Protein AF-0000000074375305 (afdb_homodimer)

Secondary structure (DSSP, 8-state):
-HHHHHHHHHHHHHHHHHH-GGGEEESTTS--TT-S-SEEEE-GGG-EEEEEEEEES-TT--EEE--HHHHHHHHHHGGGEEEEEEEE-TTS-EEEEEEESHHHHHHTTSEEEEEEE--/-HHHHHHHHHHHHHHHHHH-GGGEEESTTS--TT-S-SEEEE-GGG-EEEEEEEEES-TT--EEE--HHHHHHHHHHGGGEEEEEEEE-TTS-EEEEEEESHHHHHHTTSEEEEEEE--

InterPro domains:
  IPR024975 Protein NO VEIN, C-terminal [PF13020] (8-90)
  IPR052957 Auxin-regulated embryogenesis mediator [PTHR32387] (5-116)

Nearest PDB structures (foldseek):
  8a4c-assembly2_C  TM=4.889E-01  e=3.165E-03  Homo sapiens
  4ic1-assembly1_D  TM=5.055E-01  e=1.455E-02  Saccharolobus solfataricus P2
  8w1o-assembly1_N  TM=4.302E-01  e=5.223E-01  Bluetongue virus (serotype 1 / isolate South Africa)
  6z9u-assembly1_C  TM=3.216E-01  e=1.509E+00  Homo sapiens
  3we3-assembly2_B  TM=3.100E-01  e=4.658E+00  Homo sapiens

Solvent-accessible surface area (backbone atoms only — not comparable to full-atom values): 13069 Å² total; per-residue (Å²): 116,69,69,64,45,52,56,48,47,55,49,49,51,53,47,22,73,74,63,34,66,90,26,44,43,71,56,47,76,59,70,70,85,81,65,64,45,37,34,38,37,51,50,77,95,78,35,64,34,37,30,29,76,45,75,41,72,52,84,83,59,45,60,49,78,45,52,71,65,34,50,53,50,32,62,73,46,32,80,31,21,28,38,36,37,34,38,44,44,95,81,76,47,68,50,77,49,76,39,68,14,53,55,59,33,33,72,68,62,64,25,37,40,27,40,36,45,71,132,116,69,72,64,45,53,56,49,46,55,51,49,52,55,47,22,73,74,62,33,66,90,27,43,43,72,58,45,76,65,67,65,87,81,67,66,47,38,34,37,36,51,51,76,95,78,36,64,34,37,30,29,76,46,76,40,74,53,86,81,59,46,57,50,77,45,53,70,65,33,48,53,48,31,62,73,45,31,79,32,22,28,41,37,36,34,39,44,44,96,81,78,47,67,50,77,48,76,40,66,15,52,55,60,33,34,72,70,63,65,26,37,39,26,41,36,46,69,132

Foldseek 3Di:
DVVVVLQLVVVQVVVCVVQNPVQKDQDCPVVDPDDLAGMWGADPPRQIAGEHEAEDQDPPDDDTDHDPSNVVVLVVCQQRYKYWYWHQYPVRDIDIDIDGRVVVCCVVVVDHDDDDDDD/DVVVVLQLVVVQVVVCVVQNPVQKDQDCPVPPPDDLAGMWGADPPRQIAGEHEAEDQDPPDDDTDHDPSNVVVLVVCQQRYKYWYWHQYPVRDIDIDIDGSVVVCCVVVVDHDDDDDDD

pLDDT: mean 87.71, std 14.44, range [36.41, 98.5]

Structure (mmCIF, N/CA/C/O backbone):
data_AF-0000000074375305-model_v1
#
loop_
_entity.id
_entity.type
_entity.pdbx_description
1 polymer 'Histidine kinase-like ATPase, C-terminal domain-containing protein'
#
loop_
_atom_site.group_PDB
_atom_site.id
_atom_site.type_symbol
_atom_site.label_atom_id
_atom_site.label_alt_id
_atom_site.label_comp_id
_atom_site.label_asym_id
_atom_site.label_entity_id
_atom_site.label_seq_id
_atom_site.pdbx_PDB_ins_code
_atom_site.Cartn_x
_atom_site.Cartn_y
_atom_site.Cartn_z
_atom_site.occupancy
_atom_site.B_iso_or_equiv
_atom_site.auth_seq_id
_atom_site.auth_comp_id
_atom_site.auth_asym_id
_atom_site.auth_atom_id
_atom_site.pdbx_PDB_model_num
ATOM 1 N N . MET A 1 1 ? 13.641 19.328 -5.297 1 36.41 1 MET A N 1
ATOM 2 C CA . MET A 1 1 ? 13.844 19.625 -3.883 1 36.41 1 MET A CA 1
ATOM 3 C C . MET A 1 1 ? 12.961 20.797 -3.441 1 36.41 1 MET A C 1
ATOM 5 O O . MET A 1 1 ? 12.359 20.734 -2.367 1 36.41 1 MET A O 1
ATOM 9 N N . VAL A 1 2 ? 12.922 21.906 -4.223 1 43.03 2 VAL A N 1
ATOM 10 C CA . VAL A 1 2 ? 12.227 23.156 -3.934 1 43.03 2 VAL A CA 1
ATOM 11 C C . VAL A 1 2 ? 10.719 22.906 -3.895 1 43.03 2 VAL A C 1
ATOM 13 O O . VAL A 1 2 ? 10.031 23.359 -2.975 1 43.03 2 VAL A O 1
ATOM 16 N N . LYS A 1 3 ? 10.203 22.141 -4.809 1 51.5 3 LYS A N 1
ATOM 17 C CA . LYS A 1 3 ? 8.766 21.938 -4.949 1 51.5 3 LYS A CA 1
ATOM 18 C C . LYS A 1 3 ? 8.195 21.172 -3.764 1 51.5 3 LYS A C 1
ATOM 20 O O . LYS A 1 3 ? 7.121 21.5 -3.258 1 51.5 3 LYS A O 1
ATOM 25 N N . CYS A 1 4 ? 9.117 20.25 -3.256 1 57.88 4 CYS A N 1
ATOM 26 C CA . CYS A 1 4 ? 8.695 19.453 -2.117 1 57.88 4 CYS A CA 1
ATOM 27 C C . CYS A 1 4 ? 8.594 20.297 -0.854 1 57.88 4 CYS A C 1
ATOM 29 O O . CYS A 1 4 ? 7.664 20.141 -0.062 1 57.88 4 CYS A O 1
ATOM 31 N N . ARG A 1 5 ? 9.164 21.438 -0.951 1 67.56 5 ARG A N 1
ATOM 32 C CA . ARG A 1 5 ? 9.195 22.234 0.267 1 67.56 5 ARG A CA 1
ATOM 33 C C . ARG A 1 5 ? 7.988 23.172 0.341 1 67.56 5 ARG A C 1
ATOM 35 O O . ARG A 1 5 ? 7.461 23.422 1.426 1 67.56 5 ARG A O 1
ATOM 42 N N . THR A 1 6 ? 7.539 23.594 -0.804 1 74.38 6 THR A N 1
ATOM 43 C CA . THR A 1 6 ? 6.41 24.516 -0.833 1 74.38 6 THR A CA 1
ATOM 44 C C . THR A 1 6 ? 5.145 23.844 -0.31 1 74.38 6 THR A C 1
ATOM 46 O O . THR A 1 6 ? 4.387 24.438 0.457 1 74.38 6 THR A O 1
ATOM 49 N N . ARG A 1 7 ? 4.941 22.641 -0.649 1 80.06 7 ARG A N 1
ATOM 50 C CA . ARG A 1 7 ? 3.756 21.922 -0.2 1 80.06 7 ARG A CA 1
ATOM 51 C C . ARG A 1 7 ? 3.82 21.641 1.298 1 80.06 7 ARG A C 1
ATOM 53 O O . ARG A 1 7 ? 2.803 21.703 1.992 1 80.06 7 ARG A O 1
ATOM 60 N N . GLU A 1 8 ? 5.047 21.359 1.761 1 86.5 8 GLU A N 1
ATOM 61 C CA . GLU A 1 8 ? 5.219 21.156 3.197 1 86.5 8 GLU A CA 1
ATOM 62 C C . GLU A 1 8 ? 4.953 22.453 3.963 1 86.5 8 GLU A C 1
ATOM 64 O O . GLU A 1 8 ? 4.336 22.438 5.031 1 86.5 8 GLU A O 1
ATOM 69 N N . LEU A 1 9 ? 5.41 23.547 3.303 1 84.5 9 LEU A N 1
ATOM 70 C CA . LEU A 1 9 ? 5.188 24.844 3.939 1 84.5 9 LEU A CA 1
ATOM 71 C C . LEU A 1 9 ? 3.699 25.172 4.008 1 84.5 9 LEU A C 1
ATOM 73 O O . LEU A 1 9 ? 3.199 25.578 5.055 1 84.5 9 LEU A O 1
ATOM 77 N N . VAL A 1 10 ? 3.018 24.984 2.918 1 88.44 10 VAL A N 1
ATOM 78 C CA . VAL A 1 10 ? 1.582 25.25 2.883 1 88.44 10 VAL A CA 1
ATOM 79 C C . VAL A 1 10 ? 0.871 24.375 3.922 1 88.44 10 VAL A C 1
ATOM 81 O O . VAL A 1 10 ? -0.023 24.859 4.625 1 88.44 10 VAL A O 1
ATOM 84 N N . THR A 1 11 ? 1.295 23.172 4.023 1 92.44 11 THR A N 1
ATOM 85 C CA . THR A 1 11 ? 0.697 22.266 4.996 1 92.44 11 THR A CA 1
ATOM 86 C C . THR A 1 11 ? 1.037 22.703 6.422 1 92.44 11 THR A C 1
ATOM 88 O O . THR A 1 11 ? 0.183 22.656 7.309 1 92.44 11 THR A O 1
ATOM 91 N N . PHE A 1 12 ? 2.305 23.109 6.598 1 92.25 12 PHE A N 1
ATOM 92 C CA . PHE A 1 12 ? 2.734 23.625 7.895 1 92.25 12 PHE A CA 1
ATOM 93 C C . PHE A 1 12 ? 1.857 24.797 8.336 1 92.25 12 PHE A C 1
ATOM 95 O O . PHE A 1 12 ? 1.335 24.797 9.453 1 92.25 12 PHE A O 1
ATOM 102 N N . GLN A 1 13 ? 1.641 25.688 7.461 1 92.81 13 GLN A N 1
ATOM 103 C CA . GLN A 1 13 ? 0.829 26.875 7.762 1 92.81 13 GLN A CA 1
ATOM 104 C C . GLN A 1 13 ? -0.616 26.484 8.062 1 92.81 13 GLN A C 1
ATOM 106 O O . GLN A 1 13 ? -1.253 27.062 8.938 1 92.81 13 GLN A O 1
ATOM 111 N N . TYR A 1 14 ? -1.132 25.547 7.34 1 94.38 14 TYR A N 1
ATOM 112 C CA . TYR A 1 14 ? -2.475 25.016 7.57 1 94.38 14 TYR A CA 1
ATOM 113 C C . TYR A 1 14 ? -2.633 24.531 9.008 1 94.38 14 TYR A C 1
ATOM 115 O O . TYR A 1 14 ? -3.604 24.875 9.68 1 94.38 14 TYR A O 1
ATOM 123 N N . PHE A 1 15 ? -1.678 23.781 9.469 1 96.44 15 PHE A N 1
ATOM 124 C CA . PHE A 1 15 ? -1.804 23.203 10.805 1 96.44 15 PHE A CA 1
ATOM 125 C C . PHE A 1 15 ? -1.484 24.234 11.875 1 96.44 15 PHE A C 1
ATOM 127 O O . PHE A 1 15 ? -2.012 24.172 12.992 1 96.44 15 PHE A O 1
ATOM 134 N N . VAL A 1 16 ? -0.618 25.219 11.57 1 96.5 16 VAL A N 1
ATOM 135 C CA . VAL A 1 16 ? -0.354 26.312 12.492 1 96.5 16 VAL A CA 1
ATOM 136 C C . VAL A 1 16 ? -1.64 27.094 12.742 1 96.5 16 VAL A C 1
ATOM 138 O O . VAL A 1 16 ? -1.94 27.469 13.883 1 96.5 16 VAL A O 1
ATOM 141 N N . GLU A 1 17 ? -2.348 27.328 11.672 1 96.56 17 GLU A N 1
ATOM 142 C CA . GLU A 1 17 ? -3.605 28.062 11.797 1 96.56 17 GLU A CA 1
ATOM 143 C C . GLU A 1 17 ? -4.602 27.297 12.664 1 96.56 17 GLU A C 1
ATOM 145 O O . GLU A 1 17 ? -5.352 27.891 13.438 1 96.56 17 GLU A O 1
ATOM 150 N N . LYS A 1 18 ? -4.594 26.062 12.625 1 95.94 18 LYS A N 1
ATOM 151 C CA . LYS A 1 18 ? -5.566 25.219 13.32 1 95.94 18 LYS A CA 1
ATOM 152 C C . LYS A 1 18 ? -5.137 24.969 14.758 1 95.94 18 LYS A C 1
ATOM 154 O O . LYS A 1 18 ? -5.977 24.875 15.656 1 95.94 18 LYS A O 1
ATOM 159 N N . HIS A 1 19 ? -3.842 24.828 14.992 1 96.38 19 HIS A N 1
ATOM 160 C CA . HIS A 1 19 ? -3.404 24.328 16.297 1 96.38 19 HIS A CA 1
ATOM 161 C C . HIS A 1 19 ? -2.535 25.344 17.016 1 96.38 19 HIS A C 1
ATOM 163 O O . HIS A 1 19 ? -2.234 25.188 18.203 1 96.38 19 HIS A O 1
ATOM 169 N N . GLY A 1 20 ? -2.119 26.422 16.297 1 95.88 20 GLY A N 1
ATOM 170 C CA . GLY A 1 20 ? -1.222 27.406 16.875 1 95.88 20 GLY A CA 1
ATOM 171 C C . GLY A 1 20 ? 0.239 27.141 16.562 1 95.88 20 GLY A C 1
ATOM 172 O O . GLY A 1 20 ? 0.667 25.984 16.531 1 95.88 20 GLY A O 1
ATOM 173 N N . VAL A 1 21 ? 1.027 28.172 16.406 1 94.62 21 VAL A N 1
ATOM 174 C CA . VAL A 1 21 ? 2.41 28.109 15.953 1 94.62 21 VAL A CA 1
ATOM 175 C C . VAL A 1 21 ? 3.268 27.391 17 1 94.62 21 VAL A C 1
ATOM 177 O O . VAL A 1 21 ? 4.238 26.719 16.656 1 94.62 21 VAL A O 1
ATOM 180 N N . LYS A 1 22 ? 2.867 27.438 18.234 1 95.25 22 LYS A N 1
ATOM 181 C CA . LYS A 1 22 ? 3.664 26.828 19.297 1 95.25 22 LYS A CA 1
ATOM 182 C C . LYS A 1 22 ? 3.492 25.312 19.328 1 95.25 22 LYS A C 1
ATOM 184 O O . LYS A 1 22 ? 4.34 24.609 19.875 1 95.25 22 LYS A O 1
ATOM 189 N N . SER A 1 23 ? 2.43 24.859 18.688 1 96.5 23 SER A N 1
ATOM 190 C CA . SER A 1 23 ? 2.082 23.453 18.797 1 96.5 23 SER A CA 1
ATOM 191 C C . SER A 1 23 ? 2.529 22.672 17.562 1 96.5 23 SER A C 1
ATOM 193 O O . SER A 1 23 ? 2.398 21.453 17.5 1 96.5 23 SER A O 1
ATOM 195 N N . VAL A 1 24 ? 2.977 23.344 16.578 1 96.12 24 VAL A N 1
ATOM 196 C CA . VAL A 1 24 ? 3.285 22.719 15.297 1 96.12 24 VAL A CA 1
ATOM 197 C C . VAL A 1 24 ? 4.773 22.875 14.984 1 96.12 24 VAL A C 1
ATOM 199 O O . VAL A 1 24 ? 5.312 23.984 15.062 1 96.12 24 VAL A O 1
ATOM 202 N N . ARG A 1 25 ? 5.426 21.719 14.688 1 93.12 25 ARG A N 1
ATOM 203 C CA . ARG A 1 25 ? 6.848 21.75 14.359 1 93.12 25 ARG A CA 1
ATOM 204 C C . ARG A 1 25 ? 7.094 21.188 12.961 1 93.12 25 ARG A C 1
ATOM 206 O O . ARG A 1 25 ? 6.594 20.109 12.625 1 93.12 25 ARG A O 1
ATOM 213 N N . TRP A 1 26 ? 7.766 21.859 12.172 1 89.06 26 TRP A N 1
ATOM 214 C CA . TRP A 1 26 ? 8.188 21.406 10.852 1 89.06 26 TRP A CA 1
ATOM 215 C C . TRP A 1 26 ? 9.508 20.641 10.938 1 89.06 26 TRP A C 1
ATOM 217 O O . TRP A 1 26 ? 10.547 21.219 11.266 1 89.06 26 TRP A O 1
ATOM 227 N N . VAL A 1 27 ? 9.531 19.359 10.812 1 82.94 27 VAL A N 1
ATOM 228 C CA . VAL A 1 27 ? 10.688 18.5 11.055 1 82.94 27 VAL A CA 1
ATOM 229 C C . VAL A 1 27 ? 11.57 18.469 9.805 1 82.94 27 VAL A C 1
ATOM 231 O O . VAL A 1 27 ? 12.797 18.328 9.914 1 82.94 27 VAL A O 1
ATOM 234 N N . ASN A 1 28 ? 11.047 18.062 8.609 1 64.12 28 ASN A N 1
ATOM 235 C CA . ASN A 1 28 ? 11.898 17.906 7.434 1 64.12 28 ASN A CA 1
ATOM 236 C C . ASN A 1 28 ? 12.422 19.266 6.949 1 64.12 28 ASN A C 1
ATOM 238 O O . ASN A 1 28 ? 12.922 19.375 5.828 1 64.12 28 ASN A O 1
ATOM 242 N N . GLU A 1 29 ? 12.109 20.484 7.656 1 54.38 29 GLU A N 1
ATOM 243 C CA . GLU A 1 29 ? 12.758 21.719 7.242 1 54.38 29 GLU A CA 1
ATOM 244 C C . GLU A 1 29 ? 14.273 21.547 7.141 1 54.38 29 GLU A C 1
ATOM 246 O O . GLU A 1 29 ? 14.906 22.094 6.234 1 54.38 29 GLU A O 1
ATOM 251 N N . VAL A 1 30 ? 14.797 21 8.148 1 49 30 VAL A N 1
ATOM 252 C CA . VAL A 1 30 ? 16.234 20.75 8.102 1 49 30 VAL A CA 1
ATOM 253 C C . VAL A 1 30 ? 16.5 19.344 7.547 1 49 30 VAL A C 1
ATOM 255 O O . VAL A 1 30 ? 15.906 18.375 8 1 49 30 VAL A O 1
ATOM 258 N N . LYS A 1 31 ? 16.656 19.172 6.324 1 44.06 31 LYS A N 1
ATOM 259 C CA . LYS A 1 31 ? 16.625 18.078 5.359 1 44.06 31 LYS A CA 1
ATOM 260 C C . LYS A 1 31 ? 16.906 16.75 6.039 1 44.06 31 LYS A C 1
ATOM 262 O O . LYS A 1 31 ? 17.719 15.953 5.555 1 44.06 31 LYS A O 1
ATOM 267 N N . GLU A 1 32 ? 16.875 16.375 7.406 1 45.12 32 GLU A N 1
ATOM 268 C CA . GLU A 1 32 ? 17.531 15.086 7.609 1 45.12 32 GLU A CA 1
ATOM 269 C C . GLU A 1 32 ? 16.75 13.961 6.945 1 45.12 32 GLU A C 1
ATOM 271 O O . GLU A 1 32 ? 15.516 13.977 6.93 1 45.12 32 GLU A O 1
ATOM 276 N N . SER A 1 33 ? 17.078 13.125 5.98 1 53.78 33 SER A N 1
ATOM 277 C CA . SER A 1 33 ? 16.953 11.93 5.16 1 53.78 33 SER A CA 1
ATOM 278 C C . SER A 1 33 ? 16.406 10.758 5.977 1 53.78 33 SER A C 1
ATOM 280 O O . SER A 1 33 ? 16.766 10.586 7.141 1 53.78 33 SER A O 1
ATOM 282 N N . GLY A 1 34 ? 15.211 10.398 6.16 1 64.06 34 GLY A N 1
ATOM 283 C CA . GLY A 1 34 ? 14.844 9.062 6.586 1 64.06 34 GLY A CA 1
ATOM 284 C C . GLY A 1 34 ? 13.633 9.031 7.5 1 64.06 34 GLY A C 1
ATOM 285 O O . GLY A 1 34 ? 13.227 7.969 7.965 1 64.06 34 GLY A O 1
ATOM 286 N N . LEU A 1 35 ? 13.133 10.305 7.785 1 77.69 35 LEU A N 1
ATOM 287 C CA . LEU A 1 35 ? 11.992 10.234 8.688 1 77.69 35 LEU A CA 1
ATOM 288 C C . LEU A 1 35 ? 10.727 9.828 7.945 1 77.69 35 LEU A C 1
ATOM 290 O O . LEU A 1 35 ? 10.625 10.023 6.73 1 77.69 35 LEU A O 1
ATOM 294 N N . SER A 1 36 ? 9.781 9.383 8.695 1 89 36 SER A N 1
ATOM 295 C CA . SER A 1 36 ? 8.531 8.875 8.133 1 89 36 SER A CA 1
ATOM 296 C C . SER A 1 36 ? 7.418 9.906 8.234 1 89 36 SER A C 1
ATOM 298 O O . SER A 1 36 ? 6.238 9.578 8.117 1 89 36 SER A O 1
ATOM 300 N N . PHE A 1 37 ? 7.781 11.258 8.555 1 93.25 37 PHE A N 1
ATOM 301 C CA . PHE A 1 37 ? 6.816 12.352 8.648 1 93.25 37 PHE A CA 1
ATOM 302 C C . PHE A 1 37 ? 7.496 13.688 8.406 1 93.25 37 PHE A C 1
ATOM 304 O O . PHE A 1 37 ? 8.719 13.805 8.547 1 93.25 37 PHE A O 1
ATOM 311 N N . ASP A 1 38 ? 6.648 14.703 8.133 1 91.5 38 ASP A N 1
ATOM 312 C CA . ASP A 1 38 ? 7.184 16.016 7.773 1 91.5 38 ASP A CA 1
ATOM 313 C C . ASP A 1 38 ? 6.848 17.047 8.844 1 91.5 38 ASP A C 1
ATOM 315 O O . ASP A 1 38 ? 7.551 18.047 8.984 1 91.5 38 ASP A O 1
ATOM 319 N N . ILE A 1 39 ? 5.812 16.891 9.523 1 92.81 39 ILE A N 1
ATOM 320 C CA . ILE A 1 39 ? 5.297 17.844 10.5 1 92.81 39 ILE A CA 1
ATOM 321 C C . ILE A 1 39 ? 4.883 17.109 11.773 1 92.81 39 ILE A C 1
ATOM 323 O O . ILE A 1 39 ? 4.348 16 11.711 1 92.81 39 ILE A O 1
ATOM 327 N N . ILE A 1 40 ? 5.152 17.688 12.914 1 95.81 40 ILE A N 1
ATOM 328 C CA . ILE A 1 40 ? 4.707 17.172 14.203 1 95.81 40 ILE A CA 1
ATOM 329 C C . ILE A 1 40 ? 3.779 18.172 14.875 1 95.81 40 ILE A C 1
ATOM 331 O O . ILE A 1 40 ? 4.055 19.375 14.867 1 95.81 40 ILE A O 1
ATOM 335 N N . ILE A 1 41 ? 2.662 17.719 15.328 1 97.06 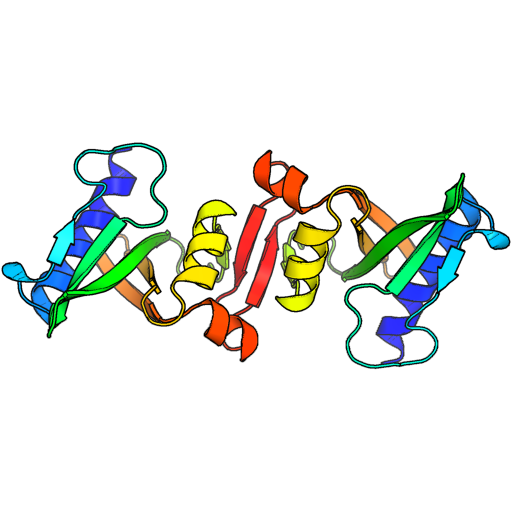41 ILE A N 1
ATOM 336 C CA . ILE A 1 41 ? 1.759 18.531 16.141 1 97.06 41 ILE A CA 1
ATOM 337 C C . ILE A 1 41 ? 1.807 18.062 17.594 1 97.06 41 ILE A C 1
ATOM 339 O O . ILE A 1 41 ? 1.515 16.906 17.891 1 97.06 41 ILE A O 1
ATOM 343 N N . GLU A 1 42 ? 2.186 18.938 18.438 1 96.31 42 GLU A N 1
ATOM 344 C CA . GLU A 1 42 ? 2.24 18.609 19.875 1 96.31 42 GLU A CA 1
ATOM 345 C C . GLU A 1 42 ? 0.956 19.031 20.578 1 96.31 42 GLU A C 1
ATOM 347 O O . GLU A 1 42 ? 0.57 20.203 20.531 1 96.31 42 GLU A O 1
ATOM 352 N N . GLY A 1 43 ? 0.324 18 21.109 1 91.31 43 GLY A N 1
ATOM 353 C CA . GLY A 1 43 ? -0.908 18.281 21.828 1 91.31 43 GLY A CA 1
ATOM 354 C C . GLY A 1 43 ? -0.704 18.406 23.328 1 91.31 43 GLY A C 1
ATOM 355 O O . GLY A 1 43 ? 0.407 18.688 23.797 1 91.31 43 GLY A O 1
ATOM 356 N N . GLU A 1 44 ? -1.896 18.297 23.938 1 86.56 44 GLU A N 1
ATOM 357 C CA . GLU A 1 44 ? -1.878 18.344 25.406 1 86.56 44 GLU A CA 1
ATOM 358 C C . GLU A 1 44 ? -1.198 17.109 25.984 1 86.56 44 GLU A C 1
ATOM 360 O O . GLU A 1 44 ? -1.241 16.031 25.375 1 86.56 44 GLU A O 1
ATOM 365 N N . ASN A 1 45 ? -0.509 17.172 27.25 1 90.44 45 ASN A N 1
ATOM 366 C CA . ASN A 1 45 ? 0.136 16.078 27.953 1 90.44 45 ASN A CA 1
ATOM 367 C C . ASN A 1 45 ? 1.242 15.438 27.125 1 90.44 45 ASN A C 1
ATOM 369 O O . ASN A 1 45 ? 1.358 14.211 27.078 1 90.44 45 ASN A O 1
ATOM 373 N N . ASN A 1 46 ? 1.809 16.125 26.219 1 89.88 46 ASN A N 1
ATOM 374 C CA . ASN A 1 46 ? 2.969 15.727 25.422 1 89.88 46 ASN A CA 1
ATOM 375 C C . ASN A 1 46 ? 2.594 14.703 24.359 1 89.88 46 ASN A C 1
ATOM 377 O O . ASN A 1 46 ? 3.389 13.82 24.031 1 89.88 46 ASN A O 1
ATOM 381 N N . SER A 1 47 ? 1.267 14.797 24.062 1 94.44 47 SER A N 1
ATOM 382 C CA . SER A 1 47 ? 0.881 13.953 22.938 1 94.44 47 SER A CA 1
ATOM 383 C C . SER A 1 47 ? 1.427 14.5 21.625 1 94.44 47 SER A C 1
ATOM 385 O O . SER A 1 47 ? 1.604 15.711 21.469 1 94.44 47 SER A O 1
ATOM 387 N N . LYS A 1 48 ? 1.72 13.516 20.656 1 96.62 48 LYS A N 1
ATOM 388 C CA . LYS A 1 48 ? 2.277 13.922 19.375 1 96.62 48 LYS A CA 1
ATOM 389 C C . LYS A 1 48 ? 1.485 13.32 18.203 1 96.62 48 LYS A C 1
ATOM 391 O O . LYS A 1 48 ? 1.092 12.156 18.266 1 96.62 48 LYS A O 1
ATOM 396 N N . ASP A 1 49 ? 1.186 14.195 17.281 1 97.25 49 ASP A N 1
ATOM 397 C CA . ASP A 1 49 ? 0.649 13.766 15.984 1 97.25 49 ASP A CA 1
ATOM 398 C C . ASP A 1 49 ? 1.672 13.977 14.875 1 97.25 49 ASP A C 1
ATOM 400 O O . ASP A 1 49 ? 2.266 15.047 14.758 1 97.25 49 ASP A O 1
ATOM 404 N N . TYR A 1 50 ? 1.866 12.938 14.141 1 96.62 50 TYR A N 1
ATOM 405 C CA . TYR A 1 50 ? 2.826 12.961 13.047 1 96.62 50 TYR A CA 1
ATOM 406 C C . TYR A 1 50 ? 2.115 13.102 11.703 1 96.62 50 TYR A C 1
ATOM 408 O O . TYR A 1 50 ? 1.197 12.344 11.398 1 96.62 50 TYR A O 1
ATOM 416 N N . ILE A 1 51 ? 2.576 14.062 10.891 1 95.81 51 ILE A N 1
ATOM 417 C CA . ILE A 1 51 ? 1.921 14.352 9.625 1 95.81 51 ILE A CA 1
ATOM 418 C C . ILE A 1 51 ? 2.873 14.047 8.469 1 95.81 51 ILE A C 1
ATOM 420 O O . ILE A 1 51 ? 3.982 14.578 8.414 1 95.81 51 ILE A O 1
ATOM 424 N N . GLU A 1 52 ? 2.529 13.141 7.602 1 94.25 52 GLU A N 1
ATOM 425 C CA . GLU A 1 52 ? 3.211 12.906 6.332 1 94.25 52 GLU A CA 1
ATOM 426 C C . GLU A 1 52 ? 2.516 13.633 5.188 1 94.25 52 GLU A C 1
ATOM 428 O O . GLU A 1 52 ? 1.312 13.469 4.977 1 94.25 52 GLU A O 1
ATOM 433 N N . VAL A 1 53 ? 3.26 14.469 4.41 1 92.88 53 VAL A N 1
ATOM 434 C CA . VAL A 1 53 ? 2.664 15.297 3.371 1 92.88 53 VAL A CA 1
ATOM 435 C C . VAL A 1 53 ? 2.822 14.617 2.014 1 92.88 53 VAL A C 1
ATOM 437 O O . VAL A 1 53 ? 3.922 14.195 1.646 1 92.88 53 VAL A O 1
ATOM 440 N N . LYS A 1 54 ? 1.681 14.445 1.323 1 92.31 54 LYS A N 1
ATOM 441 C CA . LYS A 1 54 ? 1.646 13.953 -0.049 1 92.31 54 LYS A CA 1
ATOM 442 C C . LYS A 1 54 ? 1.003 14.969 -0.986 1 92.31 54 LYS A C 1
ATOM 444 O O . LYS A 1 54 ? -0.178 15.297 -0.844 1 92.31 54 LYS A O 1
ATOM 449 N N . ALA A 1 55 ? 1.751 15.461 -1.879 1 88.44 55 ALA A N 1
ATOM 450 C CA . ALA A 1 55 ? 1.242 16.5 -2.764 1 88.44 55 ALA A CA 1
ATOM 451 C C . ALA A 1 55 ? 0.916 15.938 -4.145 1 88.44 55 ALA A C 1
ATOM 453 O O . ALA A 1 55 ? 1.505 14.945 -4.57 1 88.44 55 ALA A O 1
ATOM 454 N N . THR A 1 56 ? -0.103 16.5 -4.781 1 87.5 56 THR A N 1
ATOM 455 C CA . THR A 1 56 ? -0.446 16.188 -6.164 1 87.5 56 THR A CA 1
ATOM 456 C C . THR A 1 56 ? -0.972 17.422 -6.887 1 87.5 56 THR A C 1
ATOM 458 O O . THR A 1 56 ? -1.506 18.344 -6.254 1 87.5 56 THR A O 1
ATOM 461 N N . SER A 1 57 ? -0.696 17.547 -8.148 1 87.12 57 SER A N 1
ATOM 462 C CA . SER A 1 57 ? -1.272 18.609 -8.961 1 87.12 57 SER A CA 1
ATOM 463 C C . SER A 1 57 ? -2.471 18.109 -9.766 1 87.12 57 SER A C 1
ATOM 465 O O . SER A 1 57 ? -3.172 18.906 -10.398 1 87.12 57 SER A O 1
ATOM 467 N N . ASN A 1 58 ? -2.586 16.812 -9.766 1 89.19 58 ASN A N 1
ATOM 468 C CA . ASN A 1 58 ? -3.678 16.172 -10.492 1 89.19 58 ASN A CA 1
ATOM 469 C C . ASN A 1 58 ? -4.852 15.852 -9.578 1 89.19 58 ASN A C 1
ATOM 471 O O . ASN A 1 58 ? -4.777 14.914 -8.773 1 89.19 58 ASN A O 1
ATOM 475 N N . ALA A 1 59 ? -5.914 16.547 -9.781 1 85.94 59 ALA A N 1
ATOM 476 C CA . ALA A 1 59 ? -7.086 16.391 -8.93 1 85.94 59 ALA A CA 1
ATOM 477 C C . ALA A 1 59 ? -7.727 15.016 -9.133 1 85.94 59 ALA A C 1
ATOM 479 O O . ALA A 1 59 ? -8.398 14.5 -8.234 1 85.94 59 ALA A O 1
ATOM 480 N N . SER A 1 60 ? -7.535 14.461 -10.297 1 89.69 60 SER A N 1
ATOM 481 C CA . SER A 1 60 ? -8.188 13.188 -10.602 1 89.69 60 SER A CA 1
ATOM 482 C C . SER A 1 60 ? -7.344 12.016 -10.117 1 89.69 60 SER A C 1
ATOM 484 O O . SER A 1 60 ? -7.816 10.875 -10.109 1 89.69 60 SER A O 1
ATOM 486 N N . LYS A 1 61 ? -6.207 12.32 -9.742 1 89.38 61 LYS A N 1
ATOM 487 C CA . LYS A 1 61 ? -5.355 11.258 -9.219 1 89.38 61 LYS A CA 1
ATOM 488 C C . LYS A 1 61 ? -5.84 10.789 -7.852 1 89.38 61 LYS A C 1
ATOM 490 O O . LYS A 1 61 ? -5.852 11.562 -6.895 1 89.38 61 LYS A O 1
ATOM 495 N N . ASP A 1 62 ? -6.152 9.516 -7.777 1 91.38 62 ASP A N 1
ATOM 496 C CA . ASP A 1 62 ? -6.805 9.039 -6.562 1 91.38 62 ASP A CA 1
ATOM 497 C C . ASP A 1 62 ? -5.918 8.039 -5.82 1 91.38 62 ASP A C 1
ATOM 499 O O . ASP A 1 62 ? -6.422 7.121 -5.168 1 91.38 62 ASP A O 1
ATOM 503 N N . TRP A 1 63 ? -4.66 8.18 -6.07 1 94.19 63 TRP A N 1
ATOM 504 C CA . TRP A 1 63 ? -3.721 7.344 -5.332 1 94.19 63 TRP A CA 1
ATOM 505 C C . TRP A 1 63 ? -2.441 8.109 -5.02 1 94.19 63 TRP A C 1
ATOM 507 O O . TRP A 1 63 ? -2.146 9.125 -5.656 1 94.19 63 TRP A O 1
ATOM 517 N N . PHE A 1 64 ? -1.694 7.738 -4 1 94.06 64 PHE A N 1
ATOM 518 C CA . PHE A 1 64 ? -0.376 8.281 -3.693 1 94.06 64 PHE A CA 1
ATOM 519 C C . PHE A 1 64 ? 0.542 7.199 -3.143 1 94.06 64 PHE A C 1
ATOM 521 O O . PHE A 1 64 ? 0.093 6.305 -2.426 1 9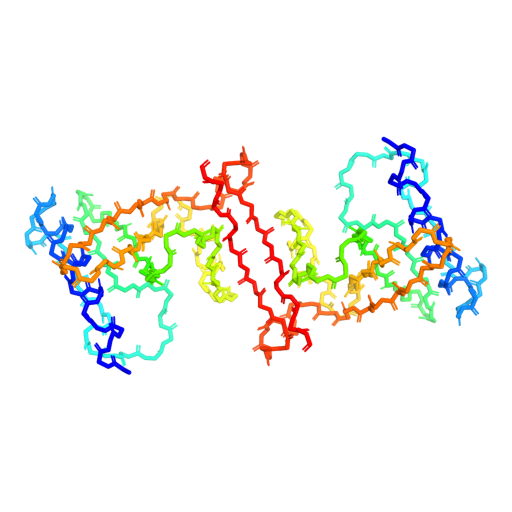4.06 64 PHE A O 1
ATOM 528 N N . VAL A 1 65 ? 1.757 7.332 -3.484 1 94.75 65 VAL A N 1
ATOM 529 C CA . VAL A 1 65 ? 2.771 6.359 -3.094 1 94.75 65 VAL A CA 1
ATOM 530 C C . VAL A 1 65 ? 3.143 6.559 -1.626 1 94.75 65 VAL A C 1
ATOM 532 O O . VAL A 1 65 ? 3.246 7.695 -1.155 1 94.75 65 VAL A O 1
ATOM 535 N N . ILE A 1 66 ? 3.365 5.488 -0.963 1 94.5 66 ILE A N 1
ATOM 536 C CA . ILE A 1 66 ? 3.863 5.5 0.408 1 94.5 66 ILE A CA 1
ATOM 537 C C . ILE A 1 66 ? 5.027 4.523 0.544 1 94.5 66 ILE A C 1
ATOM 539 O O . ILE A 1 66 ? 4.969 3.404 0.025 1 94.5 66 ILE A O 1
ATOM 543 N N . SER A 1 67 ? 6.105 4.977 1.159 1 93.25 67 SER A N 1
ATOM 544 C CA . SER A 1 67 ? 7.234 4.07 1.35 1 93.25 67 SER A CA 1
ATOM 545 C C . SER A 1 67 ? 6.918 3.004 2.391 1 93.25 67 SER A C 1
ATOM 547 O O . SER A 1 67 ? 6.008 3.172 3.203 1 93.25 67 SER A O 1
ATOM 549 N N . ILE A 1 68 ? 7.609 1.933 2.322 1 93.81 68 ILE A N 1
ATOM 550 C CA . ILE A 1 68 ? 7.441 0.861 3.297 1 93.81 68 ILE A CA 1
ATOM 551 C C . ILE A 1 68 ? 7.715 1.395 4.703 1 93.81 68 ILE A C 1
ATOM 553 O O . ILE A 1 68 ? 6.996 1.063 5.648 1 93.81 68 ILE A O 1
ATOM 557 N N . LYS A 1 69 ? 8.711 2.223 4.82 1 92.06 69 LYS A N 1
ATOM 558 C CA . LYS A 1 69 ? 9.047 2.814 6.109 1 92.06 69 LYS A CA 1
ATOM 559 C C . LYS A 1 69 ? 7.902 3.672 6.637 1 92.06 69 LYS A C 1
ATOM 561 O O . LYS A 1 69 ? 7.547 3.586 7.816 1 92.06 69 LYS A O 1
ATOM 566 N N . GLU A 1 70 ? 7.371 4.453 5.797 1 94.25 70 GLU A N 1
ATOM 567 C CA . GLU A 1 70 ? 6.238 5.297 6.168 1 94.25 70 GLU A CA 1
ATOM 568 C C . GLU A 1 70 ? 5.039 4.449 6.594 1 94.25 70 GLU A C 1
ATOM 570 O O . GLU A 1 70 ? 4.371 4.766 7.578 1 94.25 70 GLU A O 1
ATOM 575 N N . TRP A 1 71 ? 4.797 3.416 5.852 1 96.12 71 TRP A N 1
ATOM 576 C CA . TRP A 1 71 ? 3.672 2.553 6.191 1 96.12 71 TRP A CA 1
ATOM 577 C C . TRP A 1 71 ? 3.898 1.864 7.535 1 96.12 71 TRP A C 1
ATOM 579 O O . TRP A 1 71 ? 2.984 1.783 8.359 1 96.12 71 TRP A O 1
ATOM 589 N N . HIS A 1 72 ? 5.086 1.382 7.727 1 95.19 72 HIS A N 1
ATOM 590 C CA . HIS A 1 72 ? 5.402 0.771 9.008 1 95.19 72 HIS A CA 1
ATOM 591 C C . HIS A 1 72 ? 5.18 1.75 10.156 1 95.19 72 HIS A C 1
ATOM 593 O O . HIS A 1 72 ? 4.609 1.386 11.188 1 95.19 72 HIS A O 1
ATOM 599 N N . PHE A 1 73 ? 5.582 2.936 9.984 1 96.5 73 PHE A N 1
ATOM 600 C CA . PHE A 1 73 ? 5.367 3.977 10.984 1 96.5 73 PHE A CA 1
ATOM 601 C C . PHE A 1 73 ? 3.881 4.207 11.211 1 96.5 73 PHE A C 1
ATOM 603 O O . PHE A 1 73 ? 3.445 4.391 12.352 1 96.5 73 PHE A O 1
ATOM 610 N N . ALA A 1 74 ? 3.119 4.188 10.109 1 97.75 74 ALA A N 1
ATOM 611 C CA . ALA A 1 74 ? 1.67 4.352 10.203 1 97.75 74 ALA A CA 1
ATOM 612 C C . ALA A 1 74 ? 1.048 3.254 11.062 1 97.75 74 ALA A C 1
ATOM 614 O O . ALA A 1 74 ? 0.156 3.52 11.867 1 97.75 74 ALA A O 1
ATOM 615 N N . VAL A 1 75 ? 1.494 2.084 10.867 1 97 75 VAL A N 1
ATOM 616 C CA . VAL A 1 75 ? 1.002 0.946 11.641 1 97 75 VAL A CA 1
ATOM 617 C C . VAL A 1 75 ? 1.346 1.133 13.109 1 97 75 VAL A C 1
ATOM 619 O O . VAL A 1 75 ? 0.501 0.917 13.984 1 97 75 VAL A O 1
ATOM 622 N N . GLU A 1 76 ? 2.492 1.53 13.383 1 97.19 76 GLU A N 1
ATOM 623 C CA . GLU A 1 76 ? 2.982 1.673 14.75 1 97.19 76 GLU A CA 1
ATOM 624 C C . GLU A 1 76 ? 2.256 2.795 15.484 1 97.19 76 GLU A C 1
ATOM 626 O O . GLU A 1 76 ? 1.919 2.658 16.656 1 97.19 76 GLU A O 1
ATOM 631 N N . GLN A 1 77 ? 2.021 3.877 14.828 1 97.62 77 GLN A N 1
ATOM 632 C CA . GLN A 1 77 ? 1.521 5.074 15.5 1 97.62 77 GLN A CA 1
ATOM 633 C C . GLN A 1 77 ? -0.006 5.102 15.5 1 97.62 77 GLN A C 1
ATOM 635 O O . GLN A 1 77 ? -0.616 5.801 16.312 1 97.62 77 GLN A O 1
ATOM 640 N N . GLY A 1 78 ? -0.591 4.43 14.539 1 97.44 78 GLY A N 1
ATOM 641 C CA . GLY A 1 78 ? -2.041 4.344 14.492 1 97.44 78 GLY A CA 1
ATOM 642 C C . GLY A 1 78 ? -2.717 5.703 14.438 1 97.44 78 GLY A C 1
ATOM 643 O O . GLY A 1 78 ? -2.484 6.477 13.508 1 97.44 78 GLY A O 1
ATOM 644 N N . GLU A 1 79 ? -3.352 6.062 15.555 1 98 79 GLU A N 1
ATOM 645 C CA . GLU A 1 79 ? -4.16 7.273 15.633 1 98 79 GLU A CA 1
ATOM 646 C C . GLU A 1 79 ? -3.283 8.523 15.625 1 98 79 GLU A C 1
ATOM 648 O O . GLU A 1 79 ? -3.762 9.625 15.344 1 98 79 GLU A O 1
ATOM 653 N N . SER A 1 80 ? -2.062 8.391 15.891 1 97.94 80 SER A N 1
ATOM 654 C CA . SER A 1 80 ? -1.174 9.547 16 1 97.94 80 SER A CA 1
ATOM 655 C C . SER A 1 80 ? -0.484 9.836 14.672 1 97.94 80 SER A C 1
ATOM 657 O O . SER A 1 80 ? 0.42 10.672 14.609 1 97.94 80 SER A O 1
ATOM 659 N N . PHE A 1 81 ? -0.869 9.141 13.648 1 98.25 81 PHE A N 1
ATOM 660 C CA . PHE A 1 81 ? -0.277 9.367 12.336 1 98.25 81 PHE A CA 1
ATOM 661 C C . PHE A 1 81 ? -1.337 9.805 11.328 1 98.25 81 PHE A C 1
ATOM 663 O O . PHE A 1 81 ? -2.393 9.18 11.219 1 98.25 81 PHE A O 1
ATOM 670 N N . THR A 1 82 ? -1.047 10.867 10.609 1 98.12 82 THR A N 1
ATOM 671 C CA . THR A 1 82 ? -1.97 11.453 9.641 1 98.12 82 THR A CA 1
ATOM 672 C C . THR A 1 82 ? -1.263 11.727 8.32 1 98.12 82 THR A C 1
ATOM 674 O O . THR A 1 82 ? -0.13 12.211 8.305 1 98.12 82 THR A O 1
ATOM 677 N N . ILE A 1 83 ? -1.895 11.352 7.262 1 97.12 83 ILE A N 1
ATOM 678 C CA . ILE A 1 83 ? -1.439 11.766 5.938 1 97.12 83 ILE A CA 1
ATOM 679 C C . ILE A 1 83 ? -2.178 13.031 5.512 1 97.12 83 ILE A C 1
ATOM 681 O O . ILE A 1 83 ? -3.406 13.102 5.602 1 97.12 83 ILE A O 1
ATOM 685 N N . ALA A 1 84 ? -1.476 14.055 5.125 1 95.81 84 ALA A N 1
ATOM 686 C CA . ALA A 1 84 ? -2.047 15.266 4.539 1 95.81 84 ALA A CA 1
ATOM 687 C C . ALA A 1 84 ? -1.854 15.281 3.027 1 95.81 84 ALA A C 1
ATOM 689 O O . ALA A 1 84 ? -0.73 15.43 2.541 1 95.81 84 ALA A O 1
ATOM 690 N N . ARG A 1 85 ? -2.873 15.125 2.314 1 94.44 85 ARG A N 1
ATOM 691 C CA . ARG A 1 85 ? -2.846 15.219 0.858 1 94.44 85 ARG A CA 1
ATOM 692 C C . ARG A 1 85 ? -3.059 16.656 0.396 1 94.44 85 ARG A C 1
ATOM 694 O O . ARG A 1 85 ? -4.066 17.281 0.737 1 94.44 85 ARG A O 1
ATOM 701 N N . VAL A 1 86 ? -2.125 17.109 -0.371 1 91.5 86 VAL A N 1
ATOM 702 C CA . VAL A 1 86 ? -2.152 18.516 -0.79 1 91.5 86 VAL A CA 1
ATOM 703 C C . VAL A 1 86 ? -2.373 18.594 -2.299 1 91.5 86 VAL A C 1
ATOM 705 O O . VAL A 1 86 ? -1.524 18.156 -3.082 1 91.5 86 VAL A O 1
ATOM 708 N N . LEU A 1 87 ? -3.52 19.109 -2.643 1 90.5 87 LEU A N 1
ATOM 709 C CA . LEU A 1 87 ? -3.795 19.391 -4.047 1 90.5 87 LEU A CA 1
ATOM 710 C C . LEU A 1 87 ? -3.367 20.812 -4.41 1 90.5 87 LEU A C 1
ATOM 712 O O . LEU A 1 87 ? -3.902 21.781 -3.873 1 90.5 87 LE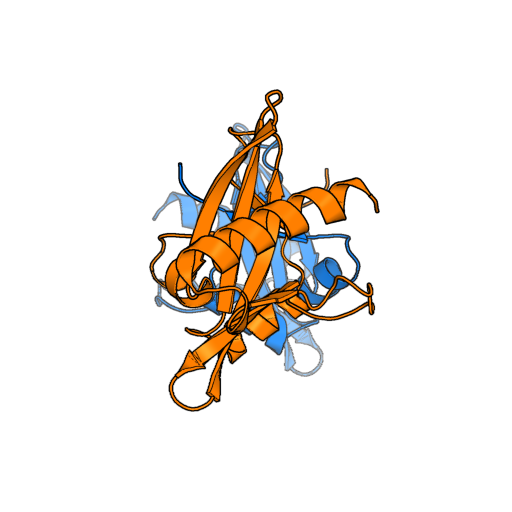U A O 1
ATOM 716 N N . VAL A 1 88 ? -2.404 20.797 -5.25 1 83.5 88 VAL A N 1
ATOM 717 C CA . VAL A 1 88 ? -1.882 22.109 -5.633 1 83.5 88 VAL A CA 1
ATOM 718 C C . VAL A 1 88 ? -2.484 22.531 -6.973 1 83.5 88 VAL A C 1
ATOM 720 O O . VAL A 1 88 ? -2.479 21.766 -7.934 1 83.5 88 VAL A O 1
ATOM 723 N N . SER A 1 89 ? -3.26 23.594 -6.949 1 78.94 89 SER A N 1
ATOM 724 C CA . SER A 1 89 ? -3.803 24.141 -8.188 1 78.94 89 SER A CA 1
ATOM 725 C C . SER A 1 89 ? -2.986 25.328 -8.68 1 78.94 89 SER A C 1
ATOM 727 O O . SER A 1 89 ? -2.225 25.922 -7.914 1 78.94 89 SER A O 1
ATOM 729 N N . ASN A 1 90 ? -2.973 25.484 -9.969 1 68.62 90 ASN A N 1
ATOM 730 C CA . ASN A 1 90 ? -2.213 26.547 -10.625 1 68.62 90 ASN A CA 1
ATOM 731 C C . ASN A 1 90 ? -2.383 27.891 -9.914 1 68.62 90 ASN A C 1
ATOM 733 O O . ASN A 1 90 ? -1.494 28.734 -9.961 1 68.62 90 ASN A O 1
ATOM 737 N N . GLY A 1 91 ? -3.422 28.188 -9.273 1 62.53 91 GLY A N 1
ATOM 738 C CA . GLY A 1 91 ? -3.652 29.516 -8.711 1 62.53 91 GLY A CA 1
ATOM 739 C C . GLY A 1 91 ? -3.207 29.625 -7.266 1 62.53 91 GLY A C 1
ATOM 740 O O . GLY A 1 91 ? -3.645 30.531 -6.547 1 62.53 91 GLY A O 1
ATOM 741 N N . ASN A 1 92 ? -2.252 28.938 -6.852 1 61.81 92 ASN A N 1
ATOM 742 C CA . ASN A 1 92 ? -1.669 29 -5.516 1 61.81 92 ASN A CA 1
ATOM 743 C C . ASN A 1 92 ? -2.643 28.484 -4.457 1 61.81 92 ASN A C 1
ATOM 745 O O . ASN A 1 92 ? -2.414 28.672 -3.26 1 61.81 92 ASN A O 1
ATOM 749 N N . PHE A 1 93 ? -3.787 28.062 -4.914 1 73.06 93 PHE A N 1
ATOM 750 C CA . PHE A 1 93 ? -4.723 27.516 -3.941 1 73.06 93 PHE A CA 1
ATOM 751 C C . PHE A 1 93 ? -4.445 26.031 -3.713 1 73.06 93 PHE A C 1
ATOM 753 O O . PHE A 1 93 ? -4.102 25.312 -4.648 1 73.06 93 PHE A O 1
ATOM 760 N N . ALA A 1 94 ? -4.207 25.812 -2.346 1 85.69 94 ALA A N 1
ATOM 761 C CA . ALA A 1 94 ? -4.016 24.406 -1.989 1 85.69 94 ALA A CA 1
ATOM 762 C C . ALA A 1 94 ? -5.199 23.891 -1.179 1 85.69 94 ALA A C 1
ATOM 764 O O . ALA A 1 94 ? -5.746 24.594 -0.334 1 85.69 94 ALA A O 1
ATOM 765 N N . ARG A 1 95 ? -5.703 22.812 -1.643 1 91.06 95 ARG A N 1
ATOM 766 C CA . ARG A 1 95 ? -6.688 22.078 -0.848 1 91.06 95 ARG A CA 1
ATOM 767 C C . ARG A 1 95 ? -6.035 20.922 -0.097 1 91.06 95 ARG A C 1
ATOM 769 O O . ARG A 1 95 ? -5.316 20.125 -0.692 1 91.06 95 ARG A O 1
ATOM 776 N N . ILE A 1 96 ? -6.262 20.953 1.202 1 93.69 96 ILE A N 1
ATOM 777 C CA . ILE A 1 96 ? -5.625 19.922 2.027 1 93.69 96 ILE A CA 1
ATOM 778 C C . ILE A 1 96 ? -6.684 18.969 2.562 1 93.69 96 ILE A C 1
ATOM 780 O O . ILE A 1 96 ? -7.688 19.391 3.141 1 93.69 96 ILE A O 1
ATOM 784 N N . THR A 1 9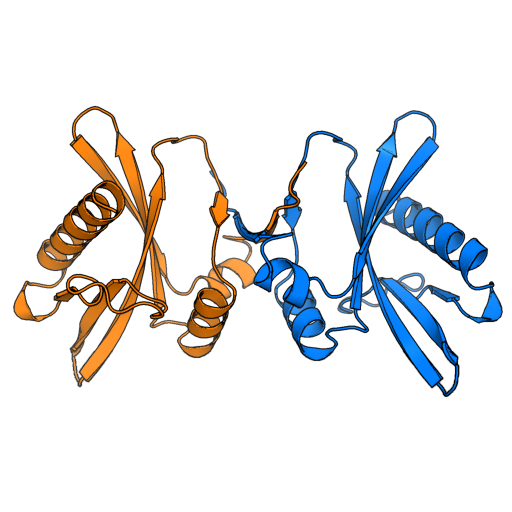7 ? -6.551 17.688 2.275 1 95.12 97 THR A N 1
ATOM 785 C CA . THR A 1 97 ? -7.355 16.625 2.852 1 95.12 97 THR A CA 1
ATOM 786 C C . THR A 1 97 ? -6.516 15.758 3.785 1 95.12 97 THR A C 1
ATOM 788 O O . THR A 1 97 ? -5.395 15.375 3.447 1 95.12 97 THR A O 1
ATOM 791 N N . THR A 1 98 ? -7.062 15.508 4.941 1 97 98 THR A N 1
ATOM 792 C CA . THR A 1 98 ? -6.281 14.742 5.906 1 97 98 THR A CA 1
ATOM 793 C C . THR A 1 98 ? -6.879 13.359 6.113 1 97 98 THR A C 1
ATOM 795 O O . THR A 1 98 ? -8.102 13.195 6.133 1 97 98 THR A O 1
ATOM 798 N N . TYR A 1 99 ? -6.047 12.344 6.188 1 97.75 99 TYR A N 1
ATOM 799 C CA . TYR A 1 99 ? -6.414 10.969 6.508 1 97.75 99 TYR A CA 1
ATOM 800 C C . TYR A 1 99 ? -5.754 10.516 7.805 1 97.75 99 TYR A C 1
ATOM 802 O O . TYR A 1 99 ? -4.617 10.031 7.797 1 97.75 99 TYR A O 1
ATOM 810 N N . ARG A 1 100 ? -6.484 10.648 8.875 1 98 100 ARG A N 1
ATOM 811 C CA . ARG A 1 100 ? -5.973 10.211 10.172 1 98 100 ARG A CA 1
ATOM 812 C C . ARG A 1 100 ? -6.066 8.695 10.305 1 98 100 ARG A C 1
ATOM 814 O O . ARG A 1 100 ? -7.078 8.094 9.938 1 98 100 ARG A O 1
ATOM 821 N N . ASN A 1 101 ? -4.996 8.109 10.828 1 98.5 101 ASN A N 1
ATOM 822 C CA . ASN A 1 101 ? -4.926 6.664 10.984 1 98.5 101 ASN A CA 1
ATOM 823 C C . ASN A 1 101 ? -5.219 5.941 9.672 1 98.5 101 ASN A C 1
ATOM 825 O O . ASN A 1 101 ? -6.207 5.215 9.57 1 98.5 101 ASN A O 1
ATOM 829 N N . PRO A 1 102 ? -4.359 6.152 8.773 1 98 102 PRO A N 1
ATOM 830 C CA . PRO A 1 102 ? -4.602 5.551 7.461 1 98 102 PRO A CA 1
ATOM 831 C C . PRO A 1 102 ? -4.719 4.031 7.52 1 98 102 PRO A C 1
ATOM 833 O O . PRO A 1 102 ? -5.395 3.426 6.68 1 98 102 PRO A O 1
ATOM 836 N N . VAL A 1 103 ? -4.086 3.416 8.461 1 98 103 VAL A N 1
ATOM 837 C CA . VAL A 1 103 ? -4.172 1.966 8.602 1 98 103 VAL A CA 1
ATOM 838 C C . VAL A 1 103 ? -5.613 1.56 8.906 1 98 103 VAL A C 1
ATOM 840 O O . VAL A 1 103 ? -6.156 0.658 8.266 1 98 103 VAL A O 1
ATOM 843 N N . LYS A 1 104 ? -6.207 2.24 9.859 1 97.81 104 LYS A N 1
ATOM 844 C CA . LYS A 1 104 ? -7.602 1.972 10.195 1 97.81 104 LYS A CA 1
ATOM 845 C C . LYS A 1 104 ? -8.516 2.27 9.008 1 97.81 104 LYS A C 1
ATOM 847 O O . LYS A 1 104 ? -9.484 1.547 8.766 1 97.81 104 LYS A O 1
ATOM 852 N N . LEU A 1 105 ? -8.242 3.355 8.32 1 97.75 105 LEU A N 1
ATOM 853 C CA . LEU A 1 105 ? -9.039 3.717 7.156 1 97.75 105 LEU A CA 1
ATOM 854 C C . LEU A 1 105 ? -8.945 2.637 6.082 1 97.75 105 LEU A C 1
ATOM 856 O O . LEU A 1 105 ? -9.922 2.389 5.363 1 97.75 105 LEU A O 1
ATOM 860 N N . CYS A 1 106 ? -7.742 2.025 5.93 1 97.12 106 CYS A N 1
ATOM 861 C CA . CYS A 1 106 ? -7.598 0.925 4.984 1 97.12 106 CYS A CA 1
ATOM 862 C C . CYS A 1 106 ? -8.344 -0.312 5.469 1 97.12 106 CYS A C 1
ATOM 864 O O . CYS A 1 106 ? -8.922 -1.05 4.668 1 97.12 106 CYS A O 1
ATOM 866 N N . GLN A 1 107 ? -8.312 -0.497 6.73 1 95.44 107 GLN A N 1
ATOM 867 C CA . GLN A 1 107 ? -9.023 -1.638 7.297 1 95.44 107 GLN A CA 1
ATOM 868 C C . GLN A 1 107 ? -10.531 -1.492 7.109 1 95.44 107 GLN A C 1
ATOM 870 O O . GLN A 1 107 ? -11.234 -2.482 6.902 1 95.44 107 GLN A O 1
ATOM 875 N N . SER A 1 108 ? -10.984 -0.282 7.207 1 95.12 108 SER A N 1
ATOM 876 C CA . SER A 1 108 ? -12.414 -0.023 7.105 1 95.12 108 SER A CA 1
ATOM 877 C C . SER A 1 108 ? -12.836 0.216 5.66 1 95.12 108 SER A C 1
ATOM 879 O O . SER A 1 108 ? -13.984 0.556 5.387 1 95.12 108 SER A O 1
ATOM 881 N N . ARG A 1 109 ? -12.031 0.2 4.777 1 92.81 109 ARG A N 1
ATOM 882 C CA . ARG A 1 109 ? -12.242 0.255 3.332 1 92.81 109 ARG A CA 1
ATOM 883 C C . ARG A 1 109 ? -12.57 1.674 2.881 1 92.81 109 ARG A C 1
ATOM 885 O O . ARG A 1 109 ? -13.172 1.87 1.822 1 92.81 109 ARG A O 1
ATOM 892 N N . HIS A 1 110 ? -12.258 2.666 3.734 1 95.75 110 HIS A N 1
ATOM 893 C CA . HIS A 1 110 ? -12.352 4.051 3.289 1 95.75 110 HIS A CA 1
ATOM 894 C C . HIS A 1 110 ? -11.172 4.43 2.408 1 95.75 110 HIS A C 1
ATOM 896 O O . HIS A 1 110 ? -11.266 5.344 1.587 1 95.75 110 HIS A O 1
ATOM 902 N N . LEU A 1 111 ? -10.094 3.814 2.645 1 97.19 111 LEU A N 1
ATOM 903 C CA . LEU A 1 111 ? -8.922 3.775 1.785 1 97.19 111 LEU A CA 1
ATOM 904 C C . LEU A 1 111 ? -8.562 2.338 1.42 1 97.19 111 LEU A C 1
ATOM 906 O O . LEU A 1 111 ? -9.117 1.394 1.986 1 97.19 111 LEU A O 1
ATOM 910 N N . GLN A 1 112 ? -7.695 2.254 0.393 1 97.12 112 GLN A N 1
ATOM 911 C CA . GLN A 1 112 ? -7.238 0.916 0.035 1 97.12 112 GLN A CA 1
ATOM 912 C C . GLN A 1 112 ? -5.727 0.888 -0.177 1 97.12 112 GLN A C 1
ATOM 914 O O . GLN A 1 112 ? -5.168 1.787 -0.807 1 97.12 112 GLN A O 1
ATOM 919 N N . LEU A 1 113 ? -5.098 -0.045 0.457 1 97.12 113 LEU A N 1
ATOM 920 C CA . LEU A 1 113 ? -3.691 -0.304 0.167 1 97.12 113 LEU A CA 1
ATOM 921 C C . LEU A 1 113 ? -3.529 -0.963 -1.199 1 97.12 113 LEU A C 1
ATOM 923 O O . LEU A 1 113 ? -4.293 -1.864 -1.552 1 97.12 113 LEU A O 1
ATOM 927 N N . ALA A 1 114 ? -2.539 -0.526 -1.937 1 97.31 114 ALA A N 1
ATOM 928 C CA . ALA A 1 114 ? -2.344 -1.072 -3.277 1 97.31 114 ALA A CA 1
ATOM 929 C C . ALA A 1 114 ? -0.86 -1.144 -3.629 1 97.31 114 ALA A C 1
ATOM 931 O O . ALA A 1 114 ? -0.023 -0.552 -2.941 1 97.31 114 ALA A O 1
ATOM 932 N N . ILE A 1 115 ? -0.59 -1.977 -4.57 1 97.44 115 ILE A N 1
ATOM 933 C CA . ILE A 1 115 ? 0.742 -2.051 -5.16 1 97.44 115 ILE A CA 1
ATOM 934 C C . ILE A 1 115 ? 0.692 -1.579 -6.609 1 97.44 115 ILE A C 1
ATOM 936 O O . ILE A 1 115 ? -0.142 -2.043 -7.391 1 97.44 115 ILE A O 1
ATOM 940 N N . LEU A 1 116 ? 1.521 -0.562 -6.895 1 96 116 LEU A N 1
ATOM 941 C CA . LEU A 1 116 ? 1.685 -0.075 -8.258 1 96 116 LEU A CA 1
ATOM 942 C C . LEU A 1 116 ? 2.742 -0.885 -9.008 1 96 116 LEU A C 1
ATOM 944 O O . LEU A 1 116 ? 3.846 -1.088 -8.492 1 96 116 LEU A O 1
ATOM 948 N N . SER A 1 117 ? 2.35 -1.469 -10.109 1 89 117 SER A N 1
ATOM 949 C CA . SER A 1 117 ? 3.287 -2.25 -10.914 1 89 117 SER A CA 1
ATOM 950 C C . SER A 1 117 ? 3.734 -1.476 -12.148 1 89 117 SER A C 1
ATOM 952 O O . SER A 1 117 ? 2.971 -0.683 -12.703 1 89 117 SER A O 1
ATOM 954 N N . SER A 1 118 ? 5.012 -0.945 -12.18 1 65.31 118 SER A N 1
ATOM 955 C CA . SER A 1 118 ? 5.484 -0.222 -13.352 1 65.31 118 SER A CA 1
ATOM 956 C C . SER A 1 118 ? 5.277 -1.037 -14.625 1 65.31 118 SER A C 1
ATOM 958 O O . SER A 1 118 ? 5.293 -2.27 -14.586 1 65.31 118 SER A O 1
ATOM 960 N N . LYS A 1 119 ? 4.637 -0.355 -15.758 1 50.28 119 LYS A N 1
ATOM 961 C CA . LYS A 1 119 ? 4.703 -0.923 -17.109 1 50.28 119 LYS A CA 1
ATOM 962 C C . LYS A 1 119 ? 6.133 -1.324 -17.453 1 50.28 119 LYS A C 1
ATOM 964 O O . LYS A 1 119 ? 7.094 -0.709 -16.984 1 50.28 119 LYS A O 1
ATOM 969 N N . MET B 1 1 ? -18.25 -14.352 -7.086 1 36.75 1 MET B N 1
ATOM 970 C CA . MET B 1 1 ? -17.641 -15.539 -6.496 1 36.75 1 MET B CA 1
ATOM 971 C C . MET B 1 1 ? -17.047 -16.438 -7.57 1 36.75 1 MET B C 1
ATOM 973 O O . MET B 1 1 ? -15.938 -16.953 -7.418 1 36.75 1 MET B O 1
ATOM 977 N N . VAL B 1 2 ? -17.812 -16.719 -8.664 1 43.31 2 VAL B N 1
ATOM 978 C CA . VAL B 1 2 ? -17.453 -17.625 -9.75 1 43.31 2 VAL B CA 1
ATOM 979 C C . VAL B 1 2 ? -16.234 -17.109 -10.492 1 43.31 2 VAL B C 1
ATOM 981 O O . VAL B 1 2 ? -15.289 -17.859 -10.75 1 43.31 2 VAL B O 1
ATOM 984 N N . LYS B 1 3 ? -16.172 -15.836 -10.758 1 52.31 3 LYS B N 1
ATOM 985 C CA . LYS B 1 3 ? -15.125 -15.25 -11.578 1 52.31 3 LYS B CA 1
ATOM 986 C C . LYS B 1 3 ? -13.773 -15.32 -10.875 1 52.31 3 LYS B C 1
ATOM 988 O O . LYS B 1 3 ? -12.75 -15.602 -11.508 1 52.31 3 LYS B O 1
ATOM 993 N N . CYS B 1 4 ? -13.891 -15.227 -9.477 1 58.38 4 CYS B N 1
ATOM 994 C CA . CYS B 1 4 ? -12.664 -15.273 -8.68 1 58.38 4 CYS B CA 1
ATOM 995 C C . CYS B 1 4 ? -12.07 -16.672 -8.68 1 58.38 4 CYS B C 1
ATOM 997 O O . CYS B 1 4 ? -10.852 -16.844 -8.766 1 58.38 4 CYS B O 1
ATOM 999 N N . ARG B 1 5 ? -12.867 -17.578 -9.109 1 68.62 5 ARG B N 1
ATOM 1000 C CA . ARG B 1 5 ? -12.383 -18.953 -9.031 1 68.62 5 ARG B CA 1
ATOM 1001 C C . ARG B 1 5 ? -11.672 -19.359 -10.32 1 68.62 5 ARG B C 1
ATOM 1003 O O . ARG B 1 5 ? -10.695 -20.109 -10.289 1 68.62 5 ARG B O 1
ATOM 1010 N N . THR B 1 6 ? -12.125 -18.812 -11.406 1 75.06 6 THR B N 1
ATOM 1011 C CA . THR B 1 6 ? -11.539 -19.156 -12.695 1 75.06 6 THR B CA 1
ATOM 1012 C C . THR B 1 6 ? -10.094 -18.688 -12.773 1 75.06 6 THR B C 1
ATOM 1014 O O . THR B 1 6 ? -9.219 -19.406 -13.258 1 75.06 6 THR B O 1
ATOM 1017 N N . ARG B 1 7 ? -9.82 -17.547 -12.281 1 80.56 7 ARG B N 1
ATOM 1018 C CA . ARG B 1 7 ? -8.461 -17.016 -12.328 1 80.56 7 ARG B CA 1
ATOM 1019 C C . ARG B 1 7 ? -7.535 -17.797 -11.398 1 80.56 7 ARG B C 1
ATOM 1021 O O . ARG B 1 7 ? -6.371 -18.031 -11.727 1 80.56 7 ARG B O 1
ATOM 1028 N N . GLU B 1 8 ? -8.109 -18.203 -10.25 1 86.62 8 GLU B N 1
ATOM 1029 C CA . GLU B 1 8 ? -7.32 -19.031 -9.344 1 86.62 8 GLU B CA 1
ATOM 1030 C C . GLU B 1 8 ? -7.004 -20.391 -9.969 1 86.62 8 GLU B C 1
ATOM 1032 O O . GLU B 1 8 ? -5.895 -20.906 -9.82 1 86.62 8 GLU B O 1
ATOM 1037 N N . LEU B 1 9 ? -8.039 -20.875 -10.711 1 84.69 9 LEU B N 1
ATOM 1038 C CA . LEU B 1 9 ? -7.832 -22.156 -11.375 1 84.69 9 LEU B CA 1
ATOM 1039 C C . LEU B 1 9 ? -6.754 -22.047 -12.445 1 84.69 9 LEU B C 1
ATOM 1041 O O . LEU B 1 9 ? -5.859 -22.891 -12.523 1 84.69 9 LEU B O 1
ATOM 1045 N N . VAL B 1 10 ? -6.844 -21.031 -13.258 1 88.62 10 VAL B N 1
ATOM 1046 C CA . VAL B 1 10 ? -5.855 -20.812 -14.305 1 88.62 10 VAL B CA 1
ATOM 1047 C C . VAL B 1 10 ? -4.465 -20.688 -13.688 1 88.62 10 VAL B C 1
ATOM 1049 O O . VAL B 1 10 ? -3.494 -21.25 -14.203 1 88.62 10 VAL B O 1
ATOM 1052 N N . THR B 1 11 ? -4.402 -20 -12.609 1 92.69 11 THR B N 1
ATOM 1053 C CA . THR B 1 11 ? -3.127 -19.812 -11.922 1 92.69 11 THR B CA 1
ATOM 1054 C C . THR B 1 11 ? -2.643 -21.141 -11.328 1 92.69 11 THR B C 1
ATOM 1056 O O . THR B 1 11 ? -1.453 -21.453 -11.391 1 92.69 11 THR B O 1
ATOM 1059 N N . PHE B 1 12 ? -3.605 -21.875 -10.742 1 92.31 12 PHE B N 1
ATOM 1060 C CA . PHE B 1 12 ? -3.285 -23.203 -10.203 1 92.31 12 PHE B CA 1
ATOM 1061 C C . PHE B 1 12 ? -2.668 -24.094 -11.273 1 92.31 12 PHE B C 1
ATOM 1063 O O . PHE B 1 12 ? -1.605 -24.672 -11.062 1 92.31 12 PHE B O 1
ATOM 1070 N N . GLN B 1 13 ? -3.268 -24.109 -12.406 1 92.88 13 GLN B N 1
ATOM 1071 C CA . GLN B 1 13 ? -2.785 -24.938 -13.508 1 92.88 13 GLN B CA 1
ATOM 1072 C C . GLN B 1 13 ? -1.411 -24.469 -13.977 1 92.88 13 GLN B C 1
ATOM 1074 O O . GLN B 1 13 ? -0.556 -25.297 -14.32 1 92.88 13 GLN B O 1
ATOM 1079 N N . TYR B 1 14 ? -1.203 -23.203 -14.023 1 94.44 14 TYR B N 1
ATOM 1080 C CA . TYR B 1 14 ? 0.088 -22.625 -14.383 1 94.44 14 TYR B CA 1
ATOM 1081 C C . TYR B 1 14 ? 1.195 -23.156 -13.484 1 94.44 14 TYR B C 1
ATOM 1083 O O . TYR B 1 14 ? 2.244 -23.594 -13.969 1 94.44 14 TYR B O 1
ATOM 1091 N N . PHE B 1 15 ? 0.945 -23.172 -12.219 1 96.38 15 PHE B N 1
ATOM 1092 C CA . PHE B 1 15 ? 1.991 -23.594 -11.289 1 96.38 15 PHE B CA 1
ATOM 1093 C C . PHE B 1 15 ? 2.121 -25.109 -11.258 1 96.38 15 PHE B C 1
ATOM 1095 O O . PHE B 1 15 ? 3.205 -25.641 -11 1 96.38 15 PHE B O 1
ATOM 1102 N N . VAL B 1 16 ? 1.027 -25.828 -11.5 1 96.56 16 VAL B N 1
ATOM 1103 C CA . VAL B 1 16 ? 1.091 -27.281 -11.609 1 96.56 16 VAL B CA 1
ATOM 1104 C C . VAL B 1 16 ? 2.004 -27.672 -12.773 1 96.56 16 VAL B C 1
ATOM 1106 O O . VAL B 1 16 ? 2.818 -28.594 -12.648 1 96.56 16 VAL B O 1
ATOM 1109 N N . GLU B 1 17 ? 1.833 -26.969 -13.859 1 96.62 17 GLU B N 1
ATOM 1110 C CA . GLU B 1 17 ? 2.668 -27.25 -15.023 1 96.62 17 GLU B CA 1
ATOM 1111 C C . GLU B 1 17 ? 4.141 -27 -14.719 1 96.62 17 GLU B C 1
ATOM 1113 O O . GLU B 1 17 ? 5.012 -27.734 -15.195 1 96.62 17 GLU B O 1
ATOM 1118 N N . LYS B 1 18 ? 4.441 -26.094 -13.938 1 96.06 18 LYS B N 1
ATOM 1119 C CA . LYS B 1 18 ? 5.816 -25.688 -13.656 1 96.06 18 LYS B CA 1
ATOM 1120 C C . LYS B 1 18 ? 6.426 -26.531 -12.547 1 96.06 18 LYS B C 1
ATOM 1122 O O . LYS B 1 18 ? 7.621 -26.828 -12.57 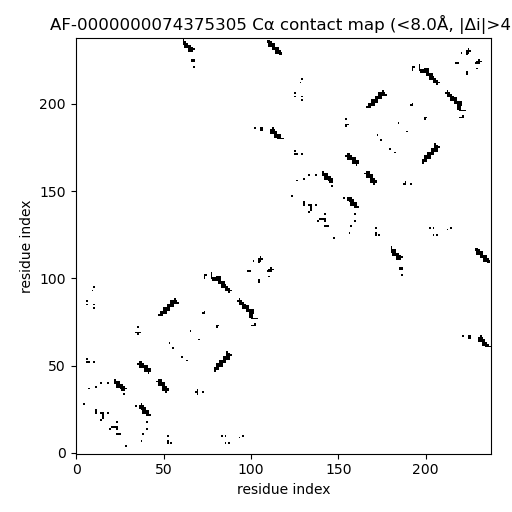1 96.06 18 LYS B O 1
ATOM 1127 N N . HIS B 1 19 ? 5.621 -26.922 -11.57 1 96.38 19 HIS B N 1
ATOM 1128 C CA . HIS B 1 19 ? 6.199 -27.516 -10.367 1 96.38 19 HIS B CA 1
ATOM 1129 C C . HIS B 1 19 ? 5.707 -28.953 -10.164 1 96.38 19 HIS B C 1
ATOM 1131 O O . HIS B 1 19 ? 6.23 -29.672 -9.32 1 96.38 19 HIS B O 1
ATOM 1137 N N . GLY B 1 20 ? 4.688 -29.359 -10.945 1 95.94 20 GLY B N 1
ATOM 1138 C CA . GLY B 1 20 ? 4.09 -30.672 -10.789 1 95.94 20 GLY B CA 1
ATOM 1139 C C . GLY B 1 20 ? 2.879 -30.672 -9.875 1 95.94 20 GLY B C 1
ATOM 1140 O O . GLY B 1 20 ? 2.842 -29.922 -8.883 1 95.94 20 GLY B O 1
ATOM 1141 N N . VAL B 1 21 ? 1.919 -31.516 -10.148 1 94.56 21 VAL B N 1
ATOM 1142 C CA . VAL B 1 21 ? 0.618 -31.531 -9.484 1 94.56 21 VAL B CA 1
ATOM 1143 C C . VAL B 1 21 ? 0.787 -31.922 -8.016 1 94.56 21 VAL B C 1
ATOM 1145 O O . VAL B 1 21 ? 0.026 -31.469 -7.16 1 94.56 21 VAL B O 1
ATOM 1148 N N . LYS B 1 22 ? 1.815 -32.625 -7.699 1 95.25 22 LYS B N 1
ATOM 1149 C CA . LYS B 1 22 ? 2.014 -33.125 -6.332 1 95.25 22 LYS B CA 1
ATOM 1150 C C . LYS B 1 22 ? 2.564 -32 -5.441 1 95.25 22 LYS B C 1
ATOM 1152 O O . LYS B 1 22 ? 2.441 -32.062 -4.215 1 95.25 22 LYS B O 1
ATOM 1157 N N . SER B 1 23 ? 3.109 -30.984 -6.086 1 96.44 23 SER B N 1
ATOM 1158 C CA . SER B 1 23 ? 3.811 -29.953 -5.332 1 96.44 23 SER B CA 1
ATOM 1159 C C . SER B 1 23 ? 2.939 -28.703 -5.16 1 96.44 23 SER B C 1
ATOM 1161 O O . SER B 1 23 ? 3.334 -27.75 -4.48 1 96.44 23 SER B O 1
ATOM 1163 N N . VAL B 1 24 ? 1.827 -28.672 -5.781 1 96.12 24 VAL B N 1
ATOM 1164 C CA . VAL B 1 24 ? 0.996 -27.484 -5.793 1 96.12 24 VAL B CA 1
ATOM 1165 C C . VAL B 1 24 ? -0.358 -27.781 -5.156 1 96.12 24 VAL B C 1
ATOM 1167 O O . VAL B 1 24 ? -1.007 -28.766 -5.504 1 96.12 24 VAL B O 1
ATOM 1170 N N . ARG B 1 25 ? -0.733 -26.922 -4.164 1 93.19 25 ARG B N 1
ATOM 1171 C CA . ARG B 1 25 ? -2.01 -27.109 -3.48 1 93.19 25 ARG B CA 1
ATOM 1172 C C . ARG B 1 25 ? 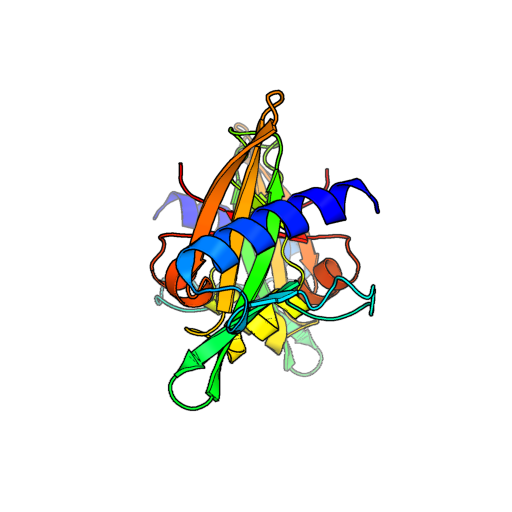-2.887 -25.859 -3.629 1 93.19 25 ARG B C 1
ATOM 1174 O O . ARG B 1 25 ? -2.434 -24.75 -3.389 1 93.19 25 ARG B O 1
ATOM 1181 N N . TRP B 1 26 ? -4.047 -26.016 -4.035 1 89.19 26 TRP B N 1
ATOM 1182 C CA . TRP B 1 26 ? -5.039 -24.953 -4.109 1 89.19 26 TRP B CA 1
ATOM 1183 C C . TRP B 1 26 ? -5.785 -24.812 -2.783 1 89.19 26 TRP B C 1
ATOM 1185 O O . TRP B 1 26 ? -6.527 -25.703 -2.383 1 89.19 26 TRP B O 1
ATOM 1195 N N . VAL B 1 27 ? -5.52 -23.812 -1.978 1 83 27 VAL B N 1
ATOM 1196 C CA . VAL B 1 27 ? -6.027 -23.656 -0.619 1 83 27 VAL B CA 1
ATOM 1197 C C . VAL B 1 27 ? -7.445 -23.094 -0.659 1 83 27 VAL B C 1
ATOM 1199 O O . VAL B 1 27 ? -8.266 -23.406 0.203 1 83 27 VAL B O 1
ATOM 1202 N N . ASN B 1 28 ? -7.68 -21.875 -1.256 1 63.69 28 ASN B N 1
ATOM 1203 C CA . ASN B 1 28 ? -8.984 -21.234 -1.203 1 63.69 28 ASN B CA 1
ATOM 1204 C C . ASN B 1 28 ? -10.016 -22 -2.033 1 63.69 28 ASN B C 1
ATOM 1206 O O . ASN B 1 28 ? -11.062 -21.453 -2.387 1 63.69 28 ASN B O 1
ATOM 1210 N N . GLU B 1 29 ? -9.703 -23.297 -2.643 1 54.25 29 GLU B N 1
ATOM 1211 C CA . GLU B 1 29 ? -10.773 -24.031 -3.307 1 54.25 29 GLU B CA 1
ATOM 1212 C C . GLU B 1 29 ? -12.008 -24.141 -2.416 1 54.25 29 GLU B C 1
ATOM 1214 O O . GLU B 1 29 ? -13.141 -24.031 -2.896 1 54.25 29 GLU B O 1
ATOM 1219 N N . VAL B 1 30 ? -11.797 -24.578 -1.19 1 49.47 30 VAL B N 1
ATOM 1220 C CA . VAL B 1 30 ? -12.891 -24.609 -0.227 1 49.47 30 VAL B CA 1
ATOM 1221 C C . VAL B 1 30 ? -12.906 -23.328 0.589 1 49.47 30 VAL B C 1
ATOM 1223 O O . VAL B 1 30 ? -11.914 -22.969 1.218 1 49.47 30 VAL B O 1
ATOM 1226 N N . LYS B 1 31 ? -13.414 -22.344 0.05 1 45.59 31 LYS B N 1
ATOM 1227 C CA . LYS B 1 31 ? -13.352 -20.891 0.24 1 45.59 31 LYS B CA 1
ATOM 1228 C C . LYS B 1 31 ? -13.133 -20.547 1.708 1 45.59 31 LYS B C 1
ATOM 1230 O O . LYS B 1 31 ? -14.086 -20.406 2.471 1 45.59 31 LYS B O 1
ATOM 1235 N N . GLU B 1 32 ? -12.312 -21.281 2.598 1 46.56 32 GLU B N 1
ATOM 1236 C CA . GLU B 1 32 ? -12.398 -20.703 3.936 1 46.56 32 GLU B CA 1
ATOM 1237 C C . GLU B 1 32 ? -11.938 -19.25 3.938 1 46.56 32 GLU B C 1
ATOM 1239 O O . GLU B 1 32 ? -11.031 -18.875 3.191 1 46.56 32 GLU B O 1
ATOM 1244 N N . SER B 1 33 ? -12.562 -18.156 4.27 1 54.75 33 SER B N 1
ATOM 1245 C CA . SER B 1 33 ? -12.617 -16.734 4.59 1 54.75 33 SER B CA 1
ATOM 1246 C C . SER B 1 33 ? -11.391 -16.297 5.383 1 54.75 33 SER B C 1
ATOM 1248 O O . SER B 1 33 ? -10.922 -17.016 6.266 1 54.75 33 SER B O 1
ATOM 1250 N N . GLY B 1 34 ? -10.312 -15.82 4.914 1 64.94 34 GLY B N 1
ATOM 1251 C CA . GLY B 1 34 ? -9.422 -15.055 5.777 1 64.94 34 GLY B CA 1
ATOM 1252 C C . GLY B 1 34 ? -7.953 -15.312 5.504 1 64.94 34 GLY B C 1
ATOM 1253 O O . GLY B 1 34 ? -7.086 -14.742 6.164 1 64.94 34 GLY B O 1
ATOM 1254 N N . LEU B 1 35 ? -7.715 -16.312 4.578 1 78.56 35 LEU B N 1
ATOM 1255 C CA . LEU B 1 35 ? -6.293 -16.547 4.367 1 78.56 35 LEU B CA 1
ATOM 1256 C C . LEU B 1 35 ? -5.676 -15.445 3.512 1 78.56 35 LEU B C 1
ATOM 1258 O O . LEU B 1 35 ? -6.379 -14.781 2.75 1 78.56 35 LEU B O 1
ATOM 1262 N N . SER B 1 36 ? -4.391 -15.367 3.598 1 89.25 36 SER B N 1
ATOM 1263 C CA . SER B 1 36 ? -3.654 -14.312 2.908 1 89.25 36 SER B CA 1
ATOM 1264 C C . SER B 1 36 ? -3.016 -14.836 1.624 1 89.25 36 SER B C 1
ATOM 1266 O O . SER B 1 36 ? -2.096 -14.211 1.086 1 89.25 36 SER B O 1
ATOM 1268 N N . PHE B 1 37 ? -3.445 -16.078 1.12 1 93.31 37 PHE B N 1
ATOM 1269 C CA . PHE B 1 37 ? -2.949 -16.672 -0.116 1 93.31 37 PHE B CA 1
ATOM 1270 C C . PHE B 1 37 ? -3.961 -17.656 -0.688 1 93.31 37 PHE B C 1
ATOM 1272 O O . PHE B 1 37 ? -4.832 -18.156 0.033 1 93.31 37 PHE B O 1
ATOM 1279 N N . ASP B 1 38 ? -3.744 -17.984 -1.981 1 91.56 38 ASP B N 1
ATOM 1280 C CA . ASP B 1 38 ? -4.707 -18.844 -2.674 1 91.56 38 ASP B CA 1
ATOM 1281 C C . ASP B 1 38 ? -4.086 -20.188 -3.039 1 91.56 38 ASP B C 1
ATOM 1283 O O . ASP B 1 38 ? -4.797 -21.188 -3.197 1 91.56 38 ASP B O 1
ATOM 1287 N N . ILE B 1 39 ? -2.855 -20.234 -3.236 1 92.88 39 ILE B N 1
ATOM 1288 C CA . ILE B 1 39 ? -2.133 -21.422 -3.705 1 92.88 39 ILE B CA 1
ATOM 1289 C C . ILE B 1 39 ? -0.862 -21.609 -2.879 1 92.88 39 ILE B C 1
ATOM 1291 O O . ILE B 1 39 ? -0.203 -20.625 -2.514 1 92.88 39 ILE B O 1
ATOM 1295 N N . ILE B 1 40 ? -0.531 -22.828 -2.559 1 95.88 40 ILE B N 1
ATOM 1296 C CA . ILE B 1 40 ? 0.715 -23.172 -1.881 1 95.88 40 ILE B CA 1
ATOM 1297 C C . ILE B 1 40 ? 1.554 -24.078 -2.773 1 95.88 40 ILE B C 1
ATOM 1299 O O . ILE B 1 40 ? 1.027 -25.016 -3.389 1 95.88 40 ILE B O 1
ATOM 1303 N N . ILE B 1 41 ? 2.795 -23.75 -2.936 1 97.06 41 ILE B N 1
ATOM 1304 C CA . ILE B 1 41 ? 3.746 -24.625 -3.617 1 97.06 41 ILE B CA 1
ATOM 1305 C C . ILE B 1 41 ? 4.699 -25.25 -2.6 1 97.06 41 ILE B C 1
ATOM 1307 O O . ILE B 1 41 ? 5.41 -24.531 -1.886 1 97.06 41 ILE B O 1
ATOM 1311 N N . GLU B 1 42 ? 4.699 -26.5 -2.523 1 96.38 42 GLU B N 1
ATOM 1312 C CA . GLU B 1 42 ? 5.594 -27.219 -1.612 1 96.38 42 GLU B CA 1
ATOM 1313 C C . GLU B 1 42 ? 6.875 -27.641 -2.316 1 96.38 42 GLU B C 1
ATOM 1315 O O . GLU B 1 42 ? 6.832 -28.344 -3.33 1 96.38 42 GLU B O 1
ATOM 1320 N N . GLY B 1 43 ? 7.941 -27.109 -1.772 1 91.38 43 GLY B N 1
ATOM 1321 C CA . GLY B 1 43 ? 9.234 -27.453 -2.346 1 91.38 43 GLY B CA 1
ATOM 1322 C C . GLY B 1 43 ? 9.945 -28.562 -1.593 1 91.38 43 GLY B C 1
ATOM 1323 O O . GLY B 1 43 ? 9.305 -29.344 -0.886 1 91.38 43 GLY B O 1
ATOM 1324 N N . GLU B 1 44 ? 11.234 -28.562 -1.938 1 86.75 44 GLU B N 1
ATOM 1325 C CA . GLU B 1 44 ? 12.078 -29.531 -1.26 1 86.75 44 GLU B CA 1
ATOM 1326 C C . GLU B 1 44 ? 12.234 -29.203 0.22 1 86.75 44 GLU B C 1
ATOM 1328 O O . GLU B 1 44 ? 12.195 -28.031 0.604 1 86.75 44 GLU B O 1
ATOM 1333 N N . ASN B 1 45 ? 12.469 -30.234 1.178 1 90.69 45 ASN B N 1
ATOM 1334 C CA . ASN B 1 45 ? 12.695 -30.078 2.609 1 90.69 45 ASN B CA 1
ATOM 1335 C C . ASN B 1 45 ? 11.531 -29.359 3.291 1 90.69 45 ASN B C 1
ATOM 1337 O O . ASN B 1 45 ? 11.742 -28.484 4.121 1 90.69 45 ASN B O 1
ATOM 1341 N N . ASN B 1 46 ? 10.383 -29.422 2.766 1 89.81 46 ASN B N 1
ATOM 1342 C CA . ASN B 1 46 ? 9.141 -28.922 3.346 1 89.81 46 ASN B CA 1
ATOM 1343 C C . ASN B 1 46 ? 9.055 -27.406 3.27 1 89.81 46 ASN B C 1
ATOM 1345 O O . ASN B 1 46 ? 8.492 -26.766 4.16 1 89.81 46 ASN B O 1
ATOM 1349 N N . SER B 1 47 ? 9.852 -26.938 2.279 1 94.5 47 SER B N 1
ATOM 1350 C CA . SER B 1 47 ? 9.688 -25.5 2.053 1 94.5 47 SER B CA 1
ATOM 1351 C C . SER B 1 47 ? 8.344 -25.203 1.403 1 94.5 47 SER B C 1
ATOM 1353 O O . SER B 1 47 ? 7.805 -26.016 0.66 1 94.5 47 SER B O 1
ATOM 1355 N N . LYS B 1 48 ? 7.801 -23.938 1.751 1 96.62 48 LYS B N 1
ATOM 1356 C CA . LYS B 1 48 ? 6.5 -23.547 1.215 1 96.62 48 LYS B CA 1
ATOM 1357 C C . LYS B 1 48 ? 6.562 -22.156 0.582 1 96.62 48 LYS B C 1
ATOM 1359 O O . LYS B 1 48 ? 7.195 -21.25 1.124 1 96.62 48 LYS B O 1
ATOM 1364 N N . ASP B 1 49 ? 6.008 -22.094 -0.611 1 97.31 49 ASP B N 1
ATOM 1365 C CA . ASP B 1 49 ? 5.754 -20.828 -1.266 1 97.31 49 ASP B CA 1
ATOM 1366 C C . ASP B 1 49 ? 4.258 -20.516 -1.313 1 97.31 49 ASP B C 1
ATOM 1368 O O . ASP B 1 49 ? 3.457 -21.375 -1.705 1 97.31 49 ASP B O 1
ATOM 1372 N N . TYR B 1 50 ? 3.957 -19.344 -0.87 1 96.69 50 TYR B N 1
ATOM 1373 C CA . TYR B 1 50 ? 2.564 -18.922 -0.835 1 96.69 50 TYR B CA 1
ATOM 1374 C C . TYR B 1 50 ? 2.264 -17.969 -1.987 1 96.69 50 TYR B C 1
ATOM 1376 O O . TYR B 1 50 ? 2.979 -16.984 -2.193 1 96.69 50 TYR B O 1
ATOM 1384 N N . ILE B 1 51 ? 1.176 -18.25 -2.707 1 95.88 51 ILE B N 1
ATOM 1385 C CA . ILE B 1 51 ? 0.831 -17.469 -3.887 1 95.88 51 ILE B CA 1
ATOM 1386 C C . ILE B 1 51 ? -0.498 -16.75 -3.66 1 95.88 51 ILE B C 1
ATOM 1388 O O . ILE B 1 51 ? -1.512 -17.391 -3.361 1 95.88 51 ILE B O 1
ATOM 1392 N N . GLU B 1 52 ? -0.528 -15.461 -3.695 1 94.31 52 GLU B N 1
ATOM 1393 C CA . GLU B 1 52 ? -1.741 -14.648 -3.729 1 94.31 52 GLU B CA 1
ATOM 1394 C C . GLU B 1 52 ? -2.096 -14.242 -5.156 1 94.31 52 GLU B C 1
ATOM 1396 O O . GLU B 1 52 ? -1.27 -13.664 -5.867 1 94.31 52 GLU B O 1
ATOM 1401 N N . VAL B 1 53 ? -3.344 -14.531 -5.609 1 92.94 53 VAL B N 1
ATOM 1402 C CA . VAL B 1 53 ? -3.738 -14.297 -6.992 1 92.94 53 VAL B CA 1
ATOM 1403 C C . VAL B 1 53 ? -4.492 -12.969 -7.098 1 92.94 53 VAL B C 1
ATOM 1405 O O . VAL B 1 53 ? -5.434 -12.727 -6.34 1 92.94 53 VAL B O 1
ATOM 1408 N N . LYS B 1 54 ? -3.998 -12.102 -8.008 1 92.31 54 LYS B N 1
ATOM 1409 C CA . LYS B 1 54 ? -4.664 -10.852 -8.352 1 92.31 54 LYS B CA 1
ATOM 1410 C C . LYS B 1 54 ? -5.012 -10.805 -9.836 1 92.31 54 LYS B C 1
ATOM 1412 O O . LYS B 1 54 ? -4.121 -10.812 -10.688 1 92.31 54 LYS B O 1
ATOM 1417 N N . ALA B 1 55 ? -6.23 -10.758 -10.109 1 88.56 55 ALA B N 1
ATOM 1418 C CA . ALA B 1 55 ? -6.66 -10.797 -11.508 1 88.56 55 ALA B CA 1
ATOM 1419 C C . ALA B 1 55 ? -7.094 -9.422 -11.992 1 88.56 55 ALA B C 1
ATOM 1421 O O . ALA B 1 55 ? -7.539 -8.586 -11.195 1 88.56 55 ALA B O 1
ATOM 1422 N N . THR B 1 56 ? -6.863 -9.148 -13.266 1 87.5 56 THR B N 1
ATOM 1423 C CA . THR B 1 56 ? -7.352 -7.941 -13.922 1 87.5 56 THR B CA 1
ATOM 1424 C C . THR B 1 56 ? -7.715 -8.227 -15.375 1 87.5 56 THR B C 1
ATOM 1426 O O . THR B 1 56 ? -7.172 -9.141 -15.992 1 87.5 56 THR B O 1
ATOM 1429 N N . SER B 1 57 ? -8.719 -7.582 -15.891 1 87.12 57 SER B N 1
ATOM 1430 C CA . SER B 1 57 ? -9.062 -7.668 -17.312 1 87.12 57 SER B CA 1
ATOM 1431 C C . SER B 1 57 ? -8.508 -6.473 -18.078 1 87.12 57 SER B C 1
ATOM 1433 O O . SER B 1 57 ? -8.586 -6.434 -19.312 1 87.12 57 SER B O 1
ATOM 1435 N N . ASN B 1 58 ? -8.062 -5.516 -17.312 1 89 58 ASN B N 1
ATOM 1436 C CA . ASN B 1 58 ? -7.516 -4.301 -17.906 1 89 58 ASN B CA 1
ATOM 1437 C C . ASN B 1 58 ? -5.992 -4.352 -17.969 1 89 58 ASN B C 1
ATOM 1439 O O . ASN B 1 58 ? -5.316 -4.219 -16.953 1 89 58 ASN B O 1
ATOM 1443 N N . ALA B 1 59 ? -5.5 -4.438 -19.172 1 86.06 59 ALA B N 1
ATOM 1444 C CA . ALA B 1 59 ? -4.059 -4.566 -19.359 1 86.06 59 ALA B CA 1
ATOM 1445 C C . ALA B 1 59 ? -3.336 -3.281 -18.969 1 86.06 59 ALA B C 1
ATOM 1447 O O . ALA B 1 59 ? -2.152 -3.311 -18.625 1 86.06 59 ALA B O 1
ATOM 1448 N N . SER B 1 60 ? -4.031 -2.172 -19.047 1 89.62 60 SER B N 1
ATOM 1449 C CA . SER B 1 60 ? -3.387 -0.892 -18.766 1 89.62 60 SER B CA 1
ATOM 1450 C C . SER B 1 60 ? -3.41 -0.58 -17.266 1 89.62 60 SER B C 1
ATOM 1452 O O . SER B 1 60 ? -2.746 0.353 -16.812 1 89.62 60 SER B O 1
ATOM 1454 N N . LYS B 1 61 ? -4.121 -1.361 -16.609 1 89.31 61 LYS B N 1
ATOM 1455 C CA . LYS B 1 61 ? -4.164 -1.156 -15.164 1 89.31 61 LYS B CA 1
ATOM 1456 C C . LYS B 1 61 ? -2.848 -1.574 -14.516 1 89.31 61 LYS B C 1
ATOM 1458 O O . LYS B 1 61 ? -2.471 -2.748 -14.562 1 89.31 61 LYS B O 1
ATOM 1463 N N . ASP B 1 62 ? -2.232 -0.62 -13.844 1 91.5 62 ASP B N 1
ATOM 1464 C CA . ASP B 1 62 ? -0.881 -0.878 -13.352 1 91.5 62 ASP B CA 1
ATOM 1465 C C . ASP B 1 62 ? -0.843 -0.878 -11.828 1 91.5 62 ASP B C 1
ATOM 1467 O O . ASP B 1 62 ? 0.164 -0.498 -11.227 1 91.5 62 ASP B O 1
ATOM 1471 N N . TRP B 1 63 ? -1.972 -1.163 -11.281 1 94.19 63 TRP B N 1
ATOM 1472 C CA . TRP B 1 63 ? -2.021 -1.294 -9.828 1 94.19 63 TRP B CA 1
ATOM 1473 C C . TRP B 1 63 ? -3.004 -2.383 -9.414 1 94.19 63 TRP B C 1
ATOM 1475 O O . TRP B 1 63 ? -3.871 -2.777 -10.195 1 94.19 63 TRP B O 1
ATOM 1485 N N . PHE B 1 64 ? -2.865 -2.965 -8.234 1 94.12 64 PHE B N 1
ATOM 1486 C CA . PHE B 1 64 ? -3.822 -3.9 -7.656 1 94.12 64 PHE B CA 1
ATOM 1487 C C . PHE B 1 64 ? -3.902 -3.725 -6.145 1 94.12 64 PHE B C 1
ATOM 1489 O O . PHE B 1 64 ? -2.898 -3.43 -5.492 1 94.12 64 PHE B O 1
ATOM 1496 N N . VAL B 1 65 ? -5.059 -3.92 -5.66 1 94.81 65 VAL B N 1
ATOM 1497 C CA . VAL B 1 65 ? -5.332 -3.738 -4.242 1 94.81 65 VAL B CA 1
ATOM 1498 C C . VAL B 1 65 ? -4.789 -4.93 -3.453 1 94.81 65 VAL B C 1
ATOM 1500 O O . VAL B 1 65 ? -4.887 -6.074 -3.898 1 94.81 65 VAL B O 1
ATOM 1503 N N . ILE B 1 66 ? -4.273 -4.66 -2.312 1 94.5 66 ILE B N 1
ATOM 1504 C CA . ILE B 1 66 ? -3.83 -5.684 -1.375 1 94.5 66 ILE B CA 1
ATOM 1505 C C . ILE B 1 66 ? -4.371 -5.379 0.019 1 94.5 66 ILE B C 1
ATOM 1507 O O . ILE B 1 66 ? -4.348 -4.227 0.462 1 94.5 66 ILE B O 1
ATOM 1511 N N . SER B 1 67 ? -4.93 -6.371 0.671 1 93.25 67 SER B N 1
ATOM 1512 C CA . SER B 1 67 ? -5.434 -6.145 2.021 1 93.25 67 SER B CA 1
ATOM 1513 C C . SER B 1 67 ? -4.293 -5.973 3.018 1 93.25 67 SER B C 1
ATOM 1515 O O . SER B 1 67 ? -3.162 -6.391 2.75 1 93.25 67 SER B O 1
ATOM 1517 N N . ILE B 1 68 ? -4.57 -5.34 4.082 1 93.88 68 ILE B N 1
ATOM 1518 C CA . ILE B 1 68 ? -3.58 -5.16 5.137 1 93.88 68 ILE B CA 1
ATOM 1519 C C . ILE B 1 68 ? -3.088 -6.523 5.621 1 93.88 68 ILE B C 1
ATOM 1521 O O . ILE B 1 68 ? -1.892 -6.711 5.852 1 93.88 68 ILE B O 1
ATOM 1525 N N . LYS B 1 69 ? -3.992 -7.441 5.738 1 92.19 69 LYS B N 1
ATOM 1526 C CA . LYS B 1 69 ? -3.635 -8.789 6.172 1 92.19 69 LYS B CA 1
ATOM 1527 C C . LYS B 1 69 ? -2.676 -9.445 5.18 1 92.19 69 LYS B C 1
ATOM 1529 O O . LYS B 1 69 ? -1.683 -10.055 5.582 1 92.19 69 LYS B O 1
ATOM 1534 N N . GLU B 1 70 ? -2.986 -9.32 3.959 1 94.31 70 GLU B N 1
ATOM 1535 C CA . GLU B 1 70 ? -2.127 -9.867 2.912 1 94.31 70 GLU B CA 1
ATOM 1536 C C . GLU B 1 70 ? -0.743 -9.227 2.943 1 94.31 70 GLU B C 1
ATOM 1538 O O . GLU B 1 70 ? 0.27 -9.914 2.803 1 94.31 70 GLU B O 1
ATOM 1543 N N . TRP B 1 71 ? -0.729 -7.949 3.109 1 96.19 71 TRP B N 1
ATOM 1544 C CA . TRP B 1 71 ? 0.554 -7.254 3.154 1 96.19 71 TRP B CA 1
ATOM 1545 C C . TRP B 1 71 ? 1.367 -7.691 4.367 1 96.19 71 TRP B C 1
ATOM 1547 O O . TRP B 1 71 ? 2.572 -7.93 4.262 1 96.19 71 TRP B O 1
ATOM 1557 N N . HIS B 1 72 ? 0.71 -7.777 5.48 1 95.31 72 HIS B N 1
ATOM 1558 C CA . HIS B 1 72 ? 1.4 -8.258 6.676 1 95.31 72 HIS B CA 1
ATOM 1559 C C . HIS B 1 72 ? 1.995 -9.641 6.449 1 95.31 72 HIS B C 1
ATOM 1561 O O . HIS B 1 72 ? 3.141 -9.898 6.828 1 95.31 72 HIS B O 1
ATOM 1567 N N . PHE B 1 73 ? 1.28 -10.477 5.84 1 96.56 73 PHE B N 1
ATOM 1568 C CA . PHE B 1 73 ? 1.762 -11.812 5.516 1 96.56 73 PHE B CA 1
ATOM 1569 C C . PHE B 1 73 ? 2.967 -11.742 4.586 1 96.56 73 PHE B C 1
ATOM 1571 O O . PHE B 1 73 ? 3.926 -12.5 4.746 1 96.56 73 PHE B O 1
ATOM 1578 N N . ALA B 1 74 ? 2.891 -10.812 3.619 1 97.81 74 ALA B N 1
ATOM 1579 C CA . ALA B 1 74 ? 4 -10.617 2.689 1 97.81 74 ALA B CA 1
ATOM 1580 C C . ALA B 1 74 ? 5.273 -10.219 3.434 1 97.81 74 ALA B C 1
ATOM 1582 O O . ALA B 1 74 ? 6.363 -10.703 3.111 1 97.81 74 ALA B O 1
ATOM 1583 N N . VAL B 1 75 ? 5.125 -9.375 4.367 1 97 75 VAL B N 1
ATOM 1584 C CA . VAL B 1 75 ? 6.262 -8.93 5.172 1 97 75 VAL B CA 1
ATOM 1585 C C . VAL B 1 75 ? 6.832 -10.109 5.953 1 97 75 VAL B C 1
ATOM 1587 O O . VAL B 1 75 ? 8.055 -10.305 6 1 97 75 VAL B O 1
ATOM 1590 N N . GLU B 1 76 ? 6.02 -10.867 6.516 1 97.25 76 GLU B N 1
ATOM 1591 C CA . GLU B 1 76 ? 6.43 -11.984 7.363 1 97.25 76 GLU B CA 1
ATOM 1592 C C . GLU B 1 76 ? 7.121 -13.07 6.551 1 97.25 76 GLU B C 1
ATOM 1594 O O . GLU B 1 76 ? 8.117 -13.648 6.992 1 97.25 76 GLU B O 1
ATOM 1599 N N . GLN B 1 77 ? 6.625 -13.367 5.402 1 97.69 77 GLN B N 1
ATOM 1600 C CA . GLN B 1 77 ? 7.086 -14.523 4.645 1 97.69 77 GLN B CA 1
ATOM 1601 C C . GLN B 1 77 ? 8.242 -14.148 3.715 1 97.69 77 GLN B C 1
ATOM 1603 O O . GLN B 1 77 ? 9 -15.016 3.281 1 97.69 77 GLN B O 1
ATOM 1608 N N . GLY B 1 78 ? 8.281 -12.875 3.342 1 97.44 78 GLY B N 1
ATOM 1609 C CA . GLY B 1 78 ? 9.375 -12.406 2.51 1 97.44 78 GLY B CA 1
ATOM 1610 C C . GLY B 1 78 ? 9.492 -13.164 1.2 1 97.44 78 GLY B C 1
ATOM 1611 O O . GLY B 1 78 ? 8.562 -13.172 0.396 1 97.44 78 GLY B O 1
ATOM 1612 N N . GLU B 1 79 ? 10.547 -13.977 1.119 1 98 79 GLU B N 1
ATOM 1613 C CA . GLU B 1 79 ? 10.891 -14.688 -0.11 1 98 79 GLU B CA 1
ATOM 1614 C C . GLU B 1 79 ? 9.898 -15.812 -0.396 1 98 79 GLU B C 1
ATOM 1616 O O . GLU B 1 79 ? 9.797 -16.281 -1.529 1 98 79 GLU B O 1
ATOM 1621 N N . SER B 1 80 ? 9.164 -16.203 0.542 1 97.94 80 SER B N 1
ATOM 1622 C CA . SER B 1 80 ? 8.258 -17.344 0.38 1 97.94 80 SER B CA 1
ATOM 1623 C C . SER B 1 80 ? 6.863 -16.875 -0.022 1 97.94 80 SER B C 1
ATOM 1625 O O . SER B 1 80 ? 5.922 -17.672 -0.052 1 97.94 80 SER B O 1
ATOM 1627 N N . PHE B 1 81 ? 6.711 -15.609 -0.288 1 98.25 81 PHE B N 1
ATOM 1628 C CA . PHE B 1 81 ? 5.418 -15.078 -0.697 1 98.25 81 PHE B CA 1
ATOM 1629 C C . PHE B 1 81 ? 5.504 -14.461 -2.088 1 98.25 81 PHE B C 1
ATOM 1631 O O . PHE B 1 81 ? 6.406 -13.672 -2.369 1 98.25 81 PHE B O 1
ATOM 1638 N N . THR B 1 82 ? 4.574 -14.828 -2.947 1 98.12 82 THR B N 1
ATOM 1639 C CA . THR B 1 82 ? 4.539 -14.383 -4.336 1 98.12 82 THR B CA 1
ATOM 1640 C C . THR B 1 82 ? 3.141 -13.906 -4.715 1 98.12 82 THR B C 1
ATOM 1642 O O . THR B 1 82 ? 2.146 -14.539 -4.355 1 98.12 82 THR B O 1
ATOM 1645 N N . ILE B 1 83 ? 3.078 -12.789 -5.344 1 97.19 83 ILE B N 1
ATOM 1646 C CA . ILE B 1 83 ? 1.833 -12.352 -5.961 1 97.19 83 ILE B CA 1
ATOM 1647 C C . ILE B 1 83 ? 1.799 -12.781 -7.426 1 97.19 83 ILE B C 1
ATOM 1649 O O . ILE B 1 83 ? 2.766 -12.578 -8.164 1 97.19 83 ILE B O 1
ATOM 1653 N N . ALA B 1 84 ? 0.776 -13.453 -7.84 1 95.94 84 ALA B N 1
ATOM 1654 C CA . ALA B 1 84 ? 0.536 -13.789 -9.242 1 95.94 84 ALA B CA 1
ATOM 1655 C C . ALA B 1 84 ? -0.523 -12.875 -9.852 1 95.94 84 ALA B C 1
ATOM 1657 O O . ALA B 1 84 ? -1.702 -12.961 -9.5 1 95.94 84 ALA B O 1
ATOM 1658 N N . ARG B 1 85 ? -0.149 -12.039 -10.703 1 94.5 85 ARG B N 1
ATOM 1659 C CA . ARG B 1 85 ? -1.068 -11.172 -11.43 1 94.5 85 ARG B CA 1
ATOM 1660 C C . ARG B 1 85 ? -1.564 -11.844 -12.703 1 94.5 85 ARG B C 1
ATOM 1662 O O . ARG B 1 85 ? -0.764 -12.25 -13.555 1 94.5 85 ARG B O 1
ATOM 1669 N N . VAL B 1 86 ? -2.846 -11.914 -12.805 1 91.62 86 VAL B N 1
ATOM 1670 C CA . VAL B 1 86 ? -3.447 -12.633 -13.922 1 91.62 86 VAL B CA 1
ATOM 1671 C C . VAL B 1 86 ? -4.203 -11.656 -14.812 1 91.62 86 VAL B C 1
ATOM 1673 O O . VAL B 1 86 ? -5.203 -11.07 -14.398 1 91.62 86 VAL B O 1
ATOM 1676 N N . LEU B 1 87 ? -3.68 -11.5 -16 1 90.56 87 LEU B N 1
ATOM 1677 C CA . LEU B 1 87 ? -4.383 -10.727 -17.016 1 90.56 87 LEU B CA 1
ATOM 1678 C C . LEU B 1 87 ? -5.293 -11.617 -17.844 1 90.56 87 LEU B C 1
ATOM 1680 O O . LEU B 1 87 ? -4.82 -12.523 -18.531 1 90.56 87 LEU B O 1
ATOM 1684 N N . VAL B 1 88 ? -6.52 -11.305 -17.672 1 83.44 88 VAL B N 1
ATOM 1685 C CA . VAL B 1 88 ? -7.484 -12.125 -18.406 1 83.44 88 VAL B CA 1
ATOM 1686 C C . VAL B 1 88 ? -7.934 -11.398 -19.672 1 83.44 88 VAL B C 1
ATOM 1688 O O . VAL B 1 88 ? -8.328 -10.234 -19.625 1 83.44 88 VAL B O 1
ATOM 1691 N N . SER B 1 89 ? -7.605 -11.961 -20.812 1 78.94 89 SER B N 1
ATOM 1692 C CA . SER B 1 89 ? -8.07 -11.398 -22.078 1 78.94 89 SER B CA 1
ATOM 1693 C C . SER B 1 89 ? -9.297 -12.141 -22.594 1 78.94 89 SER B C 1
ATOM 1695 O O . SER B 1 89 ? -9.594 -13.25 -22.141 1 78.94 89 SER B O 1
ATOM 1697 N N . ASN B 1 90 ? -10.109 -11.445 -23.328 1 68.5 90 ASN B N 1
ATOM 1698 C CA . ASN B 1 90 ? -11.359 -11.961 -23.875 1 68.5 90 ASN B CA 1
ATOM 1699 C C . ASN B 1 90 ? -11.172 -13.352 -24.469 1 68.5 90 ASN B C 1
ATOM 1701 O O . ASN B 1 90 ? -12.117 -14.148 -24.5 1 68.5 90 ASN B O 1
ATOM 1705 N N . GLY B 1 91 ? -10.086 -13.734 -24.953 1 62.09 91 GLY B N 1
ATOM 1706 C CA . GLY B 1 91 ? -9.945 -15 -25.672 1 62.09 91 GLY B CA 1
ATOM 1707 C C . GLY B 1 91 ? -9.453 -16.125 -24.766 1 62.09 91 GLY B C 1
ATOM 1708 O O . GLY B 1 91 ? -8.914 -17.125 -25.266 1 62.09 91 GLY B O 1
ATOM 1709 N N . ASN B 1 92 ? -9.781 -16.109 -23.547 1 62.19 92 ASN B N 1
ATOM 1710 C CA . ASN B 1 92 ? -9.438 -17.156 -22.594 1 62.19 92 ASN B CA 1
ATOM 1711 C C . ASN B 1 92 ? -7.934 -17.234 -22.359 1 62.19 92 ASN B C 1
ATOM 1713 O O . ASN B 1 92 ? -7.441 -18.219 -21.781 1 62.19 92 ASN B O 1
ATOM 1717 N N . PHE B 1 93 ? -7.23 -16.359 -23 1 73.88 93 PHE B N 1
ATOM 1718 C CA . PHE B 1 93 ? -5.793 -16.344 -22.75 1 73.88 93 PHE B CA 1
ATOM 1719 C C . PHE B 1 93 ? -5.465 -15.508 -21.516 1 73.88 93 PHE B C 1
ATOM 1721 O O . PHE B 1 93 ? -6.074 -14.469 -21.297 1 73.88 93 PHE B O 1
ATOM 1728 N N . ALA B 1 94 ? -4.77 -16.312 -20.609 1 85.88 94 ALA B N 1
ATOM 1729 C CA . ALA B 1 94 ? -4.324 -15.594 -19.422 1 85.88 94 ALA B CA 1
ATOM 1730 C C . ALA B 1 94 ? -2.805 -15.43 -19.406 1 85.88 94 ALA B C 1
ATOM 1732 O O . ALA B 1 94 ? -2.076 -16.344 -19.797 1 85.88 94 ALA B O 1
ATOM 1733 N N . ARG B 1 95 ? -2.416 -14.234 -19.234 1 91.12 95 ARG B N 1
ATOM 1734 C CA . ARG B 1 95 ? -1.005 -13.969 -18.984 1 91.12 95 ARG B CA 1
ATOM 1735 C C . ARG B 1 95 ? -0.742 -13.797 -17.484 1 91.12 95 ARG B C 1
ATOM 1737 O O . ARG B 1 95 ? -1.426 -13.023 -16.812 1 91.12 95 ARG B O 1
ATOM 1744 N N . ILE B 1 96 ? 0.203 -14.602 -17.031 1 93.75 96 ILE B N 1
ATOM 1745 C CA . ILE B 1 96 ? 0.49 -14.57 -15.594 1 93.75 96 ILE B CA 1
ATOM 1746 C C . ILE B 1 96 ? 1.864 -13.953 -15.359 1 93.75 96 ILE B C 1
ATOM 1748 O O . ILE B 1 96 ? 2.855 -14.367 -15.961 1 93.75 96 ILE B O 1
ATOM 1752 N N . THR B 1 97 ? 1.926 -12.883 -14.594 1 95.19 97 THR B N 1
ATOM 1753 C CA . THR B 1 97 ? 3.162 -12.273 -14.117 1 95.19 97 THR B CA 1
ATOM 1754 C C . THR B 1 97 ? 3.322 -12.477 -12.609 1 95.19 97 THR B C 1
ATOM 1756 O O . THR B 1 97 ? 2.375 -12.281 -11.852 1 95.19 97 THR B O 1
ATOM 1759 N N . THR B 1 98 ? 4.496 -12.922 -12.219 1 97.06 98 THR B N 1
ATOM 1760 C CA . THR B 1 98 ? 4.688 -13.203 -10.805 1 97.06 98 THR B CA 1
ATOM 1761 C C . THR B 1 98 ? 5.629 -12.18 -10.172 1 97.06 98 THR B C 1
ATOM 1763 O O . THR B 1 98 ? 6.605 -11.758 -10.797 1 97.06 98 THR B O 1
ATOM 1766 N N . TYR B 1 99 ? 5.324 -11.727 -8.977 1 97.75 99 TYR B N 1
ATOM 1767 C CA . TYR B 1 99 ? 6.156 -10.852 -8.164 1 97.75 99 TYR B CA 1
ATOM 1768 C C . TYR B 1 99 ? 6.555 -11.539 -6.859 1 97.75 99 TYR B C 1
ATOM 1770 O O . TYR B 1 99 ? 5.824 -11.477 -5.867 1 97.75 99 TYR B O 1
ATOM 1778 N N . ARG B 1 100 ? 7.711 -12.133 -6.891 1 98 100 ARG B N 1
ATOM 1779 C CA . ARG B 1 100 ? 8.219 -12.789 -5.688 1 98 100 ARG B CA 1
ATOM 1780 C C . ARG B 1 100 ? 8.773 -11.773 -4.699 1 98 100 ARG B C 1
ATOM 1782 O O . ARG B 1 100 ? 9.477 -10.844 -5.09 1 98 100 ARG B O 1
ATOM 1789 N N . ASN B 1 101 ? 8.422 -11.969 -3.428 1 98.5 101 ASN B N 1
ATOM 1790 C CA . ASN B 1 101 ? 8.836 -11.055 -2.373 1 98.5 101 ASN B CA 1
ATOM 1791 C C . ASN B 1 101 ? 8.469 -9.609 -2.703 1 98.5 101 ASN B C 1
ATOM 1793 O O . ASN B 1 101 ? 9.344 -8.758 -2.881 1 98.5 101 ASN B O 1
ATOM 1797 N N . PRO B 1 102 ? 7.227 -9.398 -2.754 1 98 102 PRO B N 1
ATOM 1798 C CA . PRO B 1 102 ? 6.777 -8.062 -3.135 1 98 102 PRO B CA 1
ATOM 1799 C C . PRO B 1 102 ? 7.301 -6.973 -2.193 1 98 102 PRO B C 1
ATOM 1801 O O . PRO B 1 102 ? 7.469 -5.824 -2.607 1 98 102 PRO B O 1
ATOM 1804 N N . VAL B 1 103 ? 7.551 -7.305 -0.969 1 98 103 VAL B N 1
ATOM 1805 C CA . VAL B 1 103 ? 8.078 -6.336 -0.017 1 98 103 VAL B CA 1
ATOM 1806 C C . VAL B 1 103 ? 9.453 -5.863 -0.474 1 98 103 VAL B C 1
ATOM 1808 O O . VAL B 1 103 ? 9.719 -4.656 -0.521 1 98 103 VAL B O 1
ATOM 1811 N N . LYS B 1 104 ? 10.297 -6.809 -0.81 1 97.81 104 LYS B N 1
ATOM 1812 C CA . LYS B 1 104 ? 11.617 -6.465 -1.316 1 97.81 104 LYS B CA 1
ATOM 1813 C C . LYS B 1 104 ? 11.523 -5.68 -2.619 1 97.81 104 LYS B C 1
ATOM 1815 O O . LYS B 1 104 ? 12.305 -4.75 -2.848 1 97.81 104 LYS B O 1
ATOM 1820 N N . LEU B 1 105 ? 10.617 -6.09 -3.488 1 97.75 105 LEU B N 1
ATOM 1821 C CA . LEU B 1 105 ? 10.422 -5.383 -4.754 1 97.75 105 LEU B CA 1
ATOM 1822 C C . LEU B 1 105 ? 10 -3.939 -4.512 1 97.75 105 LEU B C 1
ATOM 1824 O O . LEU B 1 105 ? 10.375 -3.043 -5.273 1 97.75 105 LEU B O 1
ATOM 1828 N N . CYS B 1 106 ? 9.164 -3.723 -3.465 1 97.12 106 CYS B N 1
ATOM 1829 C CA . CYS B 1 106 ? 8.781 -2.357 -3.117 1 97.12 106 CYS B CA 1
ATOM 1830 C C . CYS B 1 106 ? 9.969 -1.592 -2.537 1 97.12 106 CYS B C 1
ATOM 1832 O O . CYS B 1 106 ? 10.117 -0.394 -2.787 1 97.12 106 CYS B O 1
ATOM 1834 N N . GLN B 1 107 ? 10.75 -2.279 -1.799 1 95.38 107 GLN B N 1
ATOM 1835 C CA . GLN B 1 107 ? 11.93 -1.643 -1.222 1 95.38 107 GLN B CA 1
ATOM 1836 C C . GLN B 1 107 ? 12.922 -1.232 -2.307 1 95.38 107 GLN B C 1
ATOM 1838 O O . GLN B 1 107 ? 13.594 -0.206 -2.186 1 95.38 107 GLN B O 1
ATOM 1843 N N . SER B 1 108 ? 12.984 -2.047 -3.314 1 95.12 108 SER B N 1
ATOM 1844 C CA . SER B 1 108 ? 13.938 -1.791 -4.387 1 95.12 108 SER B CA 1
ATOM 1845 C C . SER B 1 108 ? 13.328 -0.918 -5.477 1 95.12 108 SER B C 1
ATOM 1847 O O . SER B 1 108 ? 13.945 -0.688 -6.516 1 95.12 108 SER B O 1
ATOM 1849 N N . ARG B 1 109 ? 12.203 -0.532 -5.398 1 92.88 109 ARG B N 1
ATOM 1850 C CA . ARG B 1 109 ? 11.484 0.416 -6.246 1 92.88 109 ARG B CA 1
ATOM 1851 C C . ARG B 1 109 ? 11.094 -0.225 -7.574 1 92.88 109 ARG B C 1
ATOM 1853 O O . ARG B 1 109 ? 10.859 0.474 -8.562 1 92.88 109 ARG B O 1
ATOM 1860 N N . HIS B 1 110 ? 11.102 -1.564 -7.629 1 95.81 110 HIS B N 1
ATOM 1861 C CA . HIS B 1 110 ? 10.539 -2.246 -8.789 1 95.81 110 HIS B CA 1
ATOM 1862 C C . HIS B 1 110 ? 9.016 -2.262 -8.742 1 95.81 110 HIS B C 1
ATOM 1864 O O . HIS B 1 110 ? 8.359 -2.371 -9.773 1 95.81 110 HIS B O 1
ATOM 1870 N N . LEU B 1 111 ? 8.508 -2.258 -7.586 1 97.19 111 LEU B N 1
ATOM 1871 C CA . LEU B 1 111 ? 7.113 -1.981 -7.262 1 97.19 111 LEU B CA 1
ATOM 1872 C C . LEU B 1 111 ? 7 -0.812 -6.289 1 97.19 111 LEU B C 1
ATOM 1874 O O . LEU B 1 111 ? 8.008 -0.357 -5.742 1 97.19 111 LEU B O 1
ATOM 1878 N N . GLN B 1 112 ? 5.754 -0.308 -6.203 1 97.12 112 GLN B N 1
ATOM 1879 C CA . GLN B 1 112 ? 5.547 0.759 -5.23 1 97.12 112 GLN B CA 1
ATOM 1880 C C . GLN B 1 112 ? 4.285 0.518 -4.41 1 97.12 112 GLN B C 1
ATOM 1882 O O . GLN B 1 112 ? 3.246 0.136 -4.953 1 97.12 112 GLN B O 1
ATOM 1887 N N . LEU B 1 113 ? 4.43 0.612 -3.127 1 97.19 113 LEU B N 1
ATOM 1888 C CA . LEU B 1 113 ? 3.26 0.616 -2.254 1 97.19 113 LEU B CA 1
ATOM 1889 C C . LEU B 1 113 ? 2.494 1.93 -2.377 1 97.19 113 LEU B C 1
ATOM 1891 O O . LEU B 1 113 ? 3.1 3.004 -2.418 1 97.19 113 LEU B O 1
ATOM 1895 N N . ALA B 1 114 ? 1.19 1.832 -2.414 1 97.31 114 ALA B N 1
ATOM 1896 C CA . ALA B 1 114 ? 0.382 3.037 -2.574 1 97.31 114 ALA B CA 1
ATOM 1897 C C . ALA B 1 114 ? -0.932 2.924 -1.807 1 97.31 114 ALA B C 1
ATOM 1899 O O . ALA B 1 114 ? -1.305 1.836 -1.361 1 97.31 114 ALA B O 1
ATOM 1900 N N . ILE B 1 115 ? -1.478 4.059 -1.556 1 97.44 115 ILE B N 1
ATOM 1901 C CA . ILE B 1 115 ? -2.818 4.141 -0.989 1 97.44 115 ILE B CA 1
ATOM 1902 C C . ILE B 1 115 ? -3.773 4.758 -2.01 1 97.44 115 ILE B C 1
ATOM 1904 O O . ILE B 1 115 ? -3.484 5.812 -2.582 1 97.44 115 ILE B O 1
ATOM 1908 N N . LEU B 1 116 ? -4.84 4.004 -2.297 1 96.06 116 LEU B N 1
ATOM 1909 C CA . LEU B 1 116 ? -5.91 4.5 -3.158 1 96.06 116 LEU B CA 1
ATOM 1910 C C . LEU B 1 116 ? -6.949 5.266 -2.35 1 96.06 116 LEU B C 1
ATOM 1912 O O . LEU B 1 116 ? -7.422 4.785 -1.318 1 96.06 116 LEU B O 1
ATOM 1916 N N . SER B 1 117 ? -7.172 6.5 -2.729 1 88.69 117 SER B N 1
ATOM 1917 C CA . SER B 1 117 ? -8.172 7.312 -2.043 1 88.69 117 SER B CA 1
ATOM 1918 C C . SER B 1 117 ? -9.461 7.402 -2.855 1 88.69 117 SER B C 1
ATOM 1920 O O . SER B 1 117 ? -9.422 7.383 -4.086 1 88.69 117 SER B O 1
ATOM 1922 N N . SER B 1 118 ? -10.578 6.758 -2.363 1 65.19 1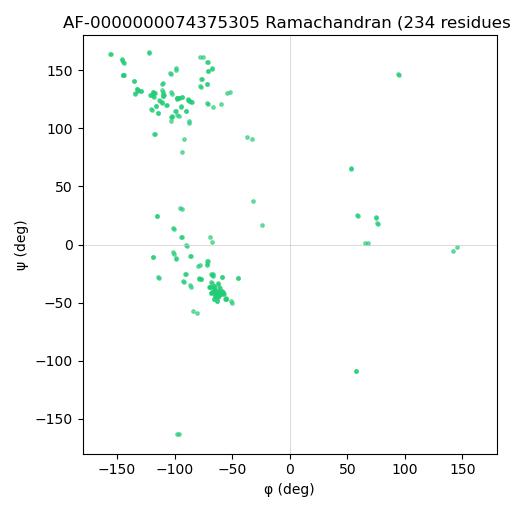18 SER B N 1
ATOM 1923 C CA . SER B 1 118 ? -11.836 6.852 -3.094 1 65.19 118 SER B CA 1
ATOM 1924 C C . SER B 1 118 ? -12.227 8.305 -3.344 1 65.19 118 SER B C 1
ATOM 1926 O O . SER B 1 118 ? -11.891 9.188 -2.553 1 65.19 118 SER B O 1
ATOM 1928 N N . LYS B 1 119 ? -12.5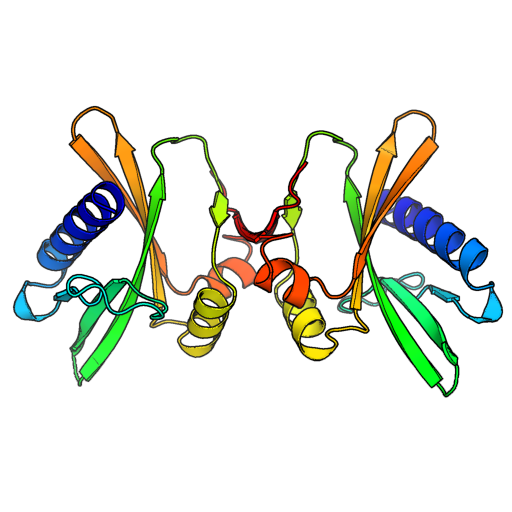94 8.695 -4.699 1 50.44 119 LYS B N 1
ATOM 1929 C CA . LYS B 1 119 ? -13.281 9.953 -4.992 1 50.44 119 LYS B CA 1
ATOM 1930 C C . LYS B 1 119 ? -14.445 10.18 -4.031 1 50.44 119 LYS B C 1
ATOM 1932 O O . LYS B 1 119 ? -15.07 9.227 -3.572 1 50.44 119 LYS B O 1
#

Radius of gyration: 20.79 Å; Cα contacts (8 Å, |Δi|>4): 435; chains: 2; bounding box: 35×63×54 Å

Sequence (238 aa):
MVKCRTRELVTFQYFVEKHGVKSVRWVNEVKESGLSFDIIIEGENNSKDYIEVKATSNASKDWFVISIKEWHFAVEQGESFTIARVLVSNGNFARITTYRNPVKLCQSRHLQLAILSSKMVKCRTRELVTFQYFVEKHGVKSVRWVNEVKESGLSFDIIIEGENNSKDYIEVKATSNASKDWFVISIKEWHFAVEQGESFTIARVLVSNGNFARITTYRNPVKLCQSRHLQLAILSSK

Organism: Artemisia annua (NCBI:txid35608)